Protein AF-A0A3G4VLP6-F1 (afdb_monomer)

Radius of gyration: 22.38 Å; Cα contacts (8 Å, |Δi|>4): 340; chains: 1; bounding box: 53×38×81 Å

Sequence (222 aa):
MELSDHRNALQHYGLKHNAYAIESRAARVLDFLITFIHKHLIPGLEPAEATSAERDMDTFRLKLKGIETLVKQRMNNLKSELAEAADVTVKCPDCEQWAMIADGGDEGPTCLFCHRVWPEDPESAAANYAWIILGLDDHSAIQDGGDPPVVDCPACGAYALVTEAVTAAGQPDATPLCFSCGSVFKDLIRCEAGCGAVLDIAPDDDSNPLCPDCLDSRIARF

Mean predicted aligned error: 8.03 Å

Structure (mmCIF, N/CA/C/O backbone):
data_AF-A0A3G4VLP6-F1
#
_entry.id   AF-A0A3G4VLP6-F1
#
loop_
_atom_site.group_PDB
_atom_site.id
_atom_site.type_symbol
_atom_site.label_atom_id
_atom_site.label_alt_id
_atom_site.label_comp_id
_atom_site.label_asym_id
_atom_site.label_entity_id
_atom_site.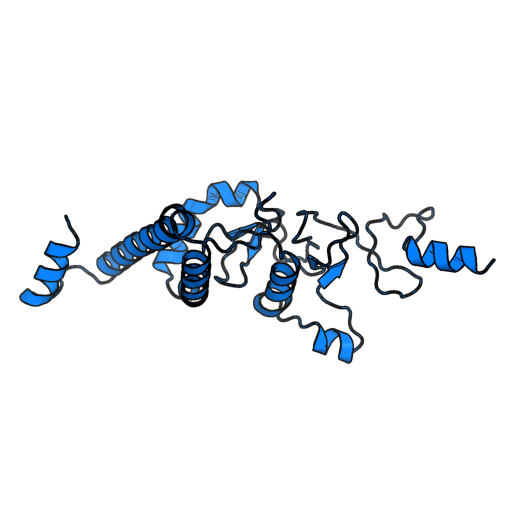label_seq_id
_atom_site.pdbx_PDB_ins_code
_atom_site.Cartn_x
_atom_site.Cartn_y
_atom_site.Cartn_z
_atom_site.occupancy
_atom_site.B_iso_or_equiv
_atom_site.auth_seq_id
_atom_site.auth_comp_id
_atom_site.auth_asym_id
_atom_site.auth_atom_id
_atom_site.pdbx_PDB_model_num
ATOM 1 N N . MET A 1 1 ? -26.445 3.237 24.560 1.00 46.94 1 MET A N 1
ATOM 2 C CA . MET A 1 1 ? -26.855 3.540 25.949 1.00 46.94 1 MET A CA 1
ATOM 3 C C . MET A 1 1 ? -26.086 2.608 26.880 1.00 46.94 1 MET A C 1
ATOM 5 O O . MET A 1 1 ? -26.616 1.594 27.282 1.00 46.94 1 MET A O 1
ATOM 9 N N . GLU A 1 2 ? -24.781 2.847 27.040 1.00 60.09 2 GLU A N 1
ATOM 10 C CA . GLU A 1 2 ? -23.856 1.890 27.692 1.00 60.09 2 GLU A CA 1
ATOM 11 C C . GLU A 1 2 ? -22.551 2.620 28.096 1.00 60.09 2 GLU A C 1
ATOM 13 O O . GLU A 1 2 ? -22.025 2.441 29.187 1.00 60.09 2 GLU A O 1
ATOM 18 N N . LEU A 1 3 ? -22.060 3.549 27.258 1.00 54.88 3 LEU A N 1
ATOM 19 C CA . LEU A 1 3 ? -20.881 4.386 27.556 1.00 54.88 3 LEU A CA 1
ATOM 20 C C . LEU A 1 3 ? -21.133 5.475 28.616 1.00 54.88 3 LEU A C 1
ATOM 22 O O . LEU A 1 3 ? -20.251 5.759 29.424 1.00 54.88 3 LEU A O 1
ATOM 26 N N . SER A 1 4 ? -22.327 6.077 28.625 1.00 58.88 4 SER A N 1
ATOM 27 C CA . SER A 1 4 ? -22.683 7.138 29.581 1.00 58.88 4 SER A CA 1
ATOM 28 C C . SER A 1 4 ? -22.722 6.620 31.021 1.00 58.88 4 SER A C 1
ATOM 30 O O . SER A 1 4 ? -22.189 7.265 31.922 1.00 58.88 4 SER A O 1
ATOM 32 N N . ASP A 1 5 ? -23.279 5.427 31.229 1.00 58.50 5 ASP A N 1
ATOM 33 C CA . ASP A 1 5 ? -23.440 4.838 32.562 1.00 58.50 5 ASP A CA 1
ATOM 34 C C . ASP A 1 5 ? -22.092 4.412 33.158 1.00 58.50 5 ASP A C 1
ATOM 36 O O . ASP A 1 5 ? -21.835 4.609 34.344 1.00 58.50 5 ASP A O 1
ATOM 40 N N . HIS A 1 6 ? -21.169 3.940 32.317 1.00 59.19 6 HIS A N 1
ATOM 41 C CA . HIS A 1 6 ? -19.813 3.581 32.732 1.00 59.19 6 HIS A CA 1
ATOM 42 C C . HIS A 1 6 ? -18.934 4.809 33.004 1.00 59.19 6 HIS A C 1
ATOM 44 O O . HIS A 1 6 ? -18.134 4.790 33.940 1.00 59.19 6 HIS A O 1
ATOM 50 N N . ARG A 1 7 ? -19.111 5.904 32.247 1.00 62.59 7 ARG A N 1
ATOM 51 C CA . ARG A 1 7 ? -18.474 7.197 32.555 1.00 62.59 7 ARG A CA 1
ATOM 52 C C . ARG A 1 7 ? -18.940 7.730 33.912 1.00 62.59 7 ARG A C 1
ATOM 54 O O . ARG A 1 7 ? -18.134 8.241 34.684 1.00 62.59 7 ARG A O 1
ATOM 61 N N . ASN A 1 8 ? -20.225 7.564 34.218 1.00 51.53 8 ASN A N 1
ATOM 62 C CA . ASN A 1 8 ? -20.796 7.969 35.498 1.00 51.53 8 ASN A CA 1
ATOM 63 C C . ASN A 1 8 ? -20.279 7.087 36.655 1.00 51.53 8 ASN A C 1
ATOM 65 O O . ASN A 1 8 ? -19.924 7.586 37.721 1.00 51.53 8 ASN A O 1
ATOM 69 N N . ALA A 1 9 ? -20.130 5.778 36.422 1.00 56.06 9 ALA A N 1
ATOM 70 C CA . ALA A 1 9 ? -19.529 4.850 37.382 1.00 56.06 9 ALA A CA 1
ATOM 71 C C . ALA A 1 9 ? -18.026 5.114 37.629 1.00 56.06 9 ALA A C 1
ATOM 73 O O . ALA A 1 9 ? -17.573 4.992 38.768 1.00 56.06 9 ALA A O 1
ATOM 74 N N . LEU A 1 10 ? -17.271 5.533 36.601 1.00 56.91 10 LEU A N 1
ATOM 75 C CA . LEU A 1 10 ? -15.879 6.008 36.715 1.00 56.91 10 LEU A CA 1
ATOM 76 C C . LEU A 1 10 ? -15.751 7.176 37.687 1.00 56.91 10 LEU A C 1
ATOM 78 O O . LEU A 1 10 ? -14.878 7.159 38.550 1.00 56.91 10 LEU A O 1
ATOM 82 N N . GLN A 1 11 ? -16.626 8.175 37.538 1.00 54.16 11 GLN A N 1
ATOM 83 C CA . GLN A 1 11 ? -16.614 9.382 38.363 1.00 54.16 11 GLN A CA 1
ATOM 84 C C . GLN A 1 11 ? -17.002 9.114 39.820 1.00 54.16 11 GLN A C 1
ATOM 86 O O . GLN A 1 11 ? -16.511 9.814 40.702 1.00 54.16 11 GLN A O 1
ATOM 91 N N . HIS A 1 12 ? -17.861 8.123 40.080 1.00 51.53 12 HIS A N 1
ATOM 92 C CA . HIS A 1 12 ? -18.455 7.936 41.406 1.00 51.53 12 HIS A CA 1
ATOM 93 C C . HIS A 1 12 ? -17.907 6.762 42.231 1.00 51.53 12 HIS A C 1
ATOM 95 O O . HIS A 1 12 ? -17.932 6.853 43.456 1.00 51.53 12 HIS A O 1
ATOM 101 N N . TYR A 1 13 ? -17.420 5.675 41.620 1.00 54.41 13 TYR A N 1
ATOM 102 C CA . TYR A 1 13 ? -17.138 4.430 42.360 1.00 54.41 13 TYR A CA 1
ATOM 103 C C . TYR A 1 13 ? -15.754 3.817 42.123 1.00 54.41 13 TYR A C 1
ATOM 105 O O . TYR A 1 13 ? -15.401 2.854 42.807 1.00 54.41 13 TYR A O 1
ATOM 113 N N . GLY A 1 14 ? -14.967 4.361 41.190 1.00 53.66 14 GLY A N 1
ATOM 114 C CA . GLY A 1 14 ? -13.769 3.690 40.685 1.00 53.66 14 GLY A CA 1
ATOM 115 C C . GLY A 1 14 ? -14.138 2.449 39.862 1.00 53.66 14 GLY A C 1
ATOM 116 O O . GLY A 1 14 ? -15.094 1.728 40.160 1.00 53.66 14 GLY A O 1
ATOM 117 N N . LEU A 1 15 ? -13.420 2.200 38.765 1.00 55.06 15 LEU A N 1
ATOM 118 C CA . LEU A 1 15 ? -13.799 1.118 37.861 1.00 55.06 15 LEU A CA 1
ATOM 119 C C . LEU A 1 15 ? -13.548 -0.258 38.497 1.00 55.06 15 LEU A C 1
ATOM 121 O O . LEU A 1 15 ? -12.410 -0.611 38.788 1.00 55.06 15 LEU A O 1
ATOM 125 N N . LYS A 1 16 ? -14.606 -1.061 38.669 1.00 60.25 16 LYS A N 1
ATOM 126 C CA . LYS A 1 16 ? -14.510 -2.465 39.122 1.00 60.25 16 LYS A CA 1
ATOM 127 C C . LYS A 1 16 ? -14.232 -3.463 37.991 1.00 60.25 16 LYS A C 1
ATOM 129 O O . LYS A 1 16 ? -14.086 -4.653 38.255 1.00 60.25 16 LYS A O 1
ATOM 134 N N . HIS A 1 17 ? -14.198 -3.012 36.736 1.00 62.41 17 HIS A N 1
ATOM 135 C CA . HIS A 1 17 ? -13.819 -3.867 35.614 1.00 62.41 17 HIS A CA 1
ATOM 136 C C . HIS A 1 17 ? -12.297 -4.007 35.556 1.00 62.41 17 HIS A C 1
ATOM 138 O O . HIS A 1 17 ? -11.577 -3.036 35.780 1.00 62.41 17 HIS A O 1
ATOM 144 N N . ASN A 1 18 ? -11.808 -5.211 35.249 1.00 76.62 18 ASN A N 1
ATOM 145 C CA . ASN A 1 18 ? -10.378 -5.420 35.042 1.00 76.62 18 ASN A CA 1
ATOM 146 C C . ASN A 1 18 ? -9.890 -4.630 33.811 1.00 76.62 18 ASN A C 1
ATOM 148 O O . ASN A 1 18 ? -10.671 -4.331 32.905 1.00 76.62 18 ASN A O 1
ATOM 152 N N . ALA A 1 19 ? -8.599 -4.287 33.788 1.00 77.56 19 ALA A N 1
ATOM 153 C CA . ALA A 1 19 ? -7.989 -3.489 32.720 1.00 77.56 19 ALA A CA 1
ATOM 154 C C . ALA A 1 19 ? -8.296 -4.049 31.318 1.00 77.56 19 ALA A C 1
ATOM 156 O O . ALA A 1 19 ? -8.679 -3.307 30.420 1.00 77.56 19 ALA A O 1
ATOM 157 N N . TYR A 1 20 ? -8.267 -5.376 31.177 1.00 77.75 20 TYR A N 1
ATOM 158 C CA . TYR A 1 20 ? -8.567 -6.074 29.930 1.00 77.75 20 TYR A CA 1
ATOM 159 C C . TYR A 1 20 ? -9.971 -5.776 29.372 1.00 77.75 20 TYR A C 1
ATOM 161 O O . TYR A 1 20 ? -10.139 -5.539 28.176 1.00 77.75 20 TYR A O 1
ATOM 169 N N . ALA A 1 21 ? -10.998 -5.751 30.226 1.00 80.00 21 ALA A N 1
ATOM 170 C CA . ALA A 1 21 ? -12.361 -5.440 29.802 1.00 80.00 21 ALA A CA 1
ATOM 171 C C . ALA A 1 21 ? -12.498 -3.987 29.315 1.00 80.00 21 ALA A C 1
ATOM 173 O O . ALA A 1 21 ? -13.264 -3.715 28.388 1.00 80.00 21 ALA A O 1
ATOM 174 N N . ILE A 1 22 ? -11.740 -3.060 29.910 1.00 82.25 22 ILE A N 1
ATOM 175 C CA . ILE A 1 22 ? -11.684 -1.658 29.479 1.00 82.25 22 ILE A CA 1
ATOM 176 C C . ILE A 1 22 ? -10.991 -1.557 28.123 1.00 82.25 22 ILE A C 1
ATOM 178 O O . ILE A 1 22 ? -11.536 -0.943 27.210 1.00 82.25 22 ILE A O 1
ATOM 182 N N . GLU A 1 23 ? -9.824 -2.185 27.982 1.00 81.75 23 GLU A N 1
ATOM 183 C CA . GLU A 1 23 ? -9.032 -2.182 26.751 1.00 81.75 23 GLU A CA 1
ATOM 184 C C . GLU A 1 23 ? -9.802 -2.782 25.577 1.00 81.75 23 GLU A C 1
ATOM 186 O O . GLU A 1 23 ? -9.882 -2.168 24.516 1.00 81.75 23 GLU A O 1
ATOM 191 N N . SER A 1 24 ? -10.437 -3.941 25.770 1.00 83.56 24 SER A N 1
ATOM 192 C CA . SER A 1 24 ? -11.254 -4.572 24.729 1.00 83.56 24 SER A CA 1
ATOM 193 C C . SER A 1 24 ? -12.418 -3.675 24.307 1.00 83.56 24 SER A C 1
ATOM 195 O O . SER A 1 24 ? -12.707 -3.531 23.118 1.00 83.56 24 SER A O 1
ATOM 197 N N . ARG A 1 25 ? -13.075 -3.014 25.266 1.00 85.06 25 ARG A N 1
ATOM 198 C CA . ARG A 1 25 ? -14.164 -2.083 24.964 1.00 85.06 25 ARG A CA 1
ATOM 199 C C . ARG A 1 25 ? -13.665 -0.841 24.228 1.00 85.06 25 ARG A C 1
ATOM 201 O O . ARG A 1 25 ? -14.308 -0.422 23.270 1.00 85.06 25 ARG A O 1
ATOM 208 N N . ALA A 1 26 ? -12.538 -0.273 24.650 1.00 86.44 26 ALA A N 1
ATOM 209 C CA . ALA A 1 26 ? -11.916 0.866 23.987 1.00 86.44 26 ALA A CA 1
ATOM 210 C C . ALA A 1 26 ? -11.511 0.514 22.548 1.00 86.44 26 ALA A C 1
ATOM 212 O O . ALA A 1 26 ? -11.830 1.271 21.636 1.00 86.44 26 ALA A O 1
ATOM 213 N N . ALA A 1 27 ? -10.917 -0.664 22.331 1.00 87.00 27 ALA A N 1
ATOM 214 C CA . ALA A 1 27 ? -10.571 -1.165 21.004 1.00 87.00 27 ALA A CA 1
ATOM 215 C C . ALA A 1 27 ? -11.805 -1.281 20.097 1.00 87.00 27 ALA A C 1
ATOM 217 O O . ALA A 1 27 ? -11.771 -0.797 18.973 1.00 87.00 27 ALA A O 1
ATOM 218 N N . ARG A 1 28 ? -12.927 -1.823 20.591 1.00 86.12 28 ARG A N 1
ATOM 219 C CA . ARG A 1 28 ? -14.189 -1.891 19.824 1.00 86.12 28 ARG A CA 1
ATOM 220 C C . ARG A 1 28 ? -14.754 -0.520 19.465 1.00 86.12 28 ARG A C 1
ATOM 222 O O . ARG A 1 28 ? -15.250 -0.339 18.359 1.00 86.12 28 ARG A O 1
ATOM 229 N N . VAL A 1 29 ? -14.710 0.435 20.393 1.00 89.94 29 VAL A N 1
ATOM 230 C CA . VAL A 1 29 ? -15.165 1.806 20.112 1.00 89.94 29 VAL A CA 1
ATOM 231 C C . VAL A 1 29 ? -14.269 2.446 19.058 1.00 89.94 29 VAL A C 1
ATOM 233 O O . VAL A 1 29 ? -14.773 3.070 18.133 1.00 89.94 29 VAL A O 1
ATOM 236 N N . LEU A 1 30 ? -12.956 2.263 19.170 1.00 90.25 30 LEU A N 1
ATOM 237 C CA . LEU A 1 30 ? -11.998 2.831 18.233 1.00 90.25 30 LEU A CA 1
ATOM 238 C C . LEU A 1 30 ? -12.128 2.223 16.833 1.00 90.25 30 LEU A C 1
ATOM 240 O O . LEU A 1 30 ? -12.151 2.955 15.851 1.00 90.25 30 LEU A O 1
ATOM 244 N N . ASP A 1 31 ? -12.300 0.905 16.760 1.00 88.88 31 ASP A N 1
ATOM 245 C CA . ASP A 1 31 ? -12.599 0.152 15.541 1.00 88.88 31 ASP A CA 1
ATOM 246 C C . ASP A 1 31 ? -13.848 0.694 14.824 1.00 88.88 31 ASP A C 1
ATOM 248 O O . ASP A 1 31 ? -13.825 0.974 13.621 1.00 88.88 31 ASP A O 1
ATOM 252 N N . PHE A 1 32 ? -14.919 0.933 15.589 1.00 91.62 32 PHE A N 1
ATOM 253 C CA . PHE A 1 32 ? -16.127 1.576 15.081 1.00 91.62 32 PHE A CA 1
ATOM 254 C C . PHE A 1 32 ? -15.854 2.998 14.579 1.00 91.62 32 PHE A C 1
ATOM 256 O O . PHE A 1 32 ? -16.262 3.325 13.471 1.00 91.62 32 PHE A O 1
ATOM 263 N N . LEU A 1 33 ? -15.164 3.836 15.362 1.00 92.56 33 LEU A N 1
ATOM 264 C CA . LEU A 1 33 ? -14.910 5.234 15.001 1.00 92.56 33 LEU A CA 1
ATOM 265 C C . LEU A 1 33 ? -14.077 5.355 13.722 1.00 92.56 33 LEU A C 1
ATOM 267 O O . LEU A 1 33 ? -14.449 6.128 12.849 1.00 92.56 33 LEU A O 1
ATOM 271 N N . ILE A 1 34 ? -13.012 4.562 13.580 1.00 91.62 34 ILE A N 1
ATOM 272 C CA . ILE A 1 34 ? -12.172 4.524 12.370 1.00 91.62 34 ILE A CA 1
ATOM 273 C C . ILE A 1 34 ? -13.019 4.215 11.138 1.00 91.62 34 ILE A C 1
ATOM 275 O O . ILE A 1 34 ? -12.975 4.928 10.138 1.00 91.62 34 ILE A O 1
ATOM 279 N N . THR A 1 35 ? -13.822 3.158 11.240 1.00 91.56 35 THR A N 1
ATOM 280 C CA . THR A 1 35 ? -14.656 2.686 10.136 1.00 91.56 35 THR A CA 1
ATOM 281 C C . THR A 1 35 ? -15.762 3.688 9.815 1.00 91.56 35 THR A C 1
ATOM 283 O O . THR A 1 35 ? -16.026 3.961 8.650 1.00 91.56 35 THR A O 1
ATOM 286 N N . PHE A 1 36 ? -16.395 4.266 10.837 1.00 92.94 36 PHE A N 1
ATOM 287 C CA . PHE A 1 36 ? -17.457 5.255 10.679 1.00 92.94 36 PHE A CA 1
ATOM 288 C C . PHE A 1 36 ? -16.943 6.546 10.040 1.00 92.94 36 PHE A C 1
ATOM 290 O O . PHE A 1 36 ? -17.583 7.066 9.129 1.00 92.94 36 PHE A O 1
ATOM 297 N N . ILE A 1 37 ? -15.790 7.049 10.491 1.00 92.81 37 ILE A N 1
ATOM 298 C CA . ILE A 1 37 ? -15.196 8.267 9.936 1.00 92.81 37 ILE A CA 1
ATOM 299 C C . ILE A 1 37 ? -14.930 8.072 8.443 1.00 92.81 37 ILE A C 1
ATOM 301 O O . ILE A 1 37 ? -15.406 8.865 7.636 1.00 92.81 37 ILE A O 1
ATOM 305 N N . HIS A 1 38 ? -14.263 6.978 8.079 1.00 91.44 38 HIS A N 1
ATOM 306 C CA . HIS A 1 38 ? -13.921 6.702 6.690 1.00 91.44 38 HIS A CA 1
ATOM 307 C C . HIS A 1 38 ? -15.147 6.401 5.809 1.00 91.44 38 HIS A C 1
ATOM 309 O O . HIS A 1 38 ? -15.279 6.969 4.733 1.00 91.44 38 HIS A O 1
ATOM 315 N N . LYS A 1 39 ? -16.074 5.541 6.254 1.00 91.00 39 LYS A N 1
ATOM 316 C CA . LYS A 1 39 ? -17.192 5.077 5.405 1.00 91.00 39 LYS A CA 1
ATOM 317 C C . LYS A 1 39 ? -18.414 5.992 5.396 1.00 91.00 39 LYS A C 1
ATOM 319 O O . LYS A 1 39 ? -19.252 5.865 4.506 1.00 91.00 39 LYS A O 1
ATOM 324 N N . HIS A 1 40 ? -18.579 6.851 6.401 1.00 92.88 40 HIS A N 1
ATOM 325 C CA . HIS A 1 40 ? -19.819 7.612 6.581 1.00 92.88 40 HIS A CA 1
ATOM 326 C C . HIS A 1 40 ? -19.607 9.101 6.823 1.00 92.88 40 HIS A C 1
ATOM 328 O O . HIS A 1 40 ? -20.409 9.889 6.330 1.00 92.88 40 HIS A O 1
ATOM 334 N N . LEU A 1 41 ? -18.575 9.497 7.577 1.00 93.12 41 LEU A N 1
ATOM 335 C CA . LEU A 1 41 ? -18.342 10.915 7.847 1.00 93.12 41 LEU A CA 1
ATOM 336 C C . LEU A 1 41 ? -17.697 11.599 6.643 1.00 93.12 41 LEU A C 1
ATOM 338 O O . LEU A 1 41 ? -18.320 12.471 6.054 1.00 93.12 41 LEU A O 1
ATOM 342 N N . ILE A 1 42 ? -16.486 11.180 6.263 1.00 92.69 42 ILE A N 1
ATOM 343 C CA . ILE A 1 42 ? -15.680 11.826 5.215 1.00 92.69 42 ILE A CA 1
ATOM 344 C C . ILE A 1 42 ? -16.421 11.906 3.871 1.00 92.69 42 ILE A C 1
ATOM 346 O O . ILE A 1 42 ? -16.457 12.998 3.307 1.00 92.69 42 ILE A O 1
ATOM 350 N N . PRO A 1 43 ? -17.099 10.845 3.387 1.00 92.19 43 PRO A N 1
ATOM 351 C CA . PRO A 1 43 ? -17.848 10.914 2.131 1.00 92.19 43 PRO A CA 1
ATOM 352 C C . PRO A 1 43 ? -19.035 11.889 2.154 1.00 92.19 43 PRO A C 1
ATOM 354 O O . PRO A 1 43 ? -19.539 12.264 1.101 1.00 92.19 43 PRO A O 1
ATOM 357 N N . GLY A 1 44 ? -19.520 12.265 3.342 1.00 92.19 44 GLY A N 1
ATOM 358 C CA . GLY A 1 44 ? -20.624 13.209 3.517 1.00 92.19 44 GLY A CA 1
ATOM 359 C C . GLY A 1 44 ? -20.188 14.663 3.719 1.00 92.19 44 GLY A C 1
ATOM 360 O O . GLY A 1 44 ? -21.056 15.512 3.913 1.00 92.19 44 GLY A O 1
ATOM 361 N N . LEU A 1 45 ? -18.881 14.946 3.730 1.00 94.00 45 LEU A N 1
ATOM 362 C CA . LEU A 1 45 ? -18.331 16.289 3.917 1.00 94.00 45 LEU A CA 1
ATOM 363 C C . LEU A 1 45 ? -18.125 17.009 2.581 1.00 94.00 45 LEU A C 1
ATOM 365 O O . LEU A 1 45 ? -17.904 16.389 1.542 1.00 94.00 45 LEU A O 1
ATOM 369 N N . GLU A 1 46 ? -18.122 18.341 2.628 1.00 95.75 46 GLU A N 1
ATOM 370 C CA . GLU A 1 46 ? -17.671 19.155 1.499 1.00 95.75 46 GLU A CA 1
ATOM 371 C C . GLU A 1 46 ? -16.173 18.906 1.221 1.00 95.75 46 GLU A C 1
ATOM 373 O O . GLU A 1 46 ? -15.416 18.647 2.163 1.00 95.75 46 GLU A O 1
ATOM 378 N N . PRO A 1 47 ? -15.683 19.042 -0.029 1.00 91.50 47 PRO A N 1
ATOM 379 C CA . PRO A 1 47 ? -14.327 18.620 -0.398 1.00 91.50 47 PRO A CA 1
ATOM 380 C C . PRO A 1 47 ? -13.209 19.183 0.493 1.00 91.50 47 PRO A C 1
ATOM 382 O O . PRO A 1 47 ? -12.321 18.451 0.919 1.00 91.50 47 PRO A O 1
ATOM 385 N N . ALA A 1 48 ? -13.270 20.472 0.844 1.00 92.06 48 ALA A N 1
ATOM 386 C CA . ALA A 1 48 ? -12.263 21.099 1.702 1.00 92.06 48 ALA A CA 1
ATOM 387 C C . ALA A 1 48 ? -12.272 20.548 3.143 1.00 92.06 48 ALA A C 1
ATOM 389 O O . ALA A 1 48 ? -11.214 20.417 3.767 1.00 92.06 48 ALA A O 1
ATOM 390 N N . GLU A 1 49 ? -13.454 20.214 3.666 1.00 92.69 49 GLU A N 1
ATOM 391 C CA . GLU A 1 49 ? -13.625 19.614 4.991 1.00 92.69 49 GLU A CA 1
ATOM 392 C C . GLU A 1 49 ? -13.176 18.150 4.986 1.00 92.69 49 GLU A C 1
ATOM 394 O O . GLU A 1 49 ? -12.453 17.740 5.893 1.00 92.69 49 GLU A O 1
ATOM 399 N N . ALA A 1 50 ? -13.505 17.396 3.931 1.00 90.69 50 ALA A N 1
ATOM 400 C CA . ALA A 1 50 ? -13.036 16.028 3.721 1.00 90.69 50 ALA A CA 1
ATOM 401 C C . ALA A 1 50 ? -11.500 15.959 3.689 1.00 90.69 50 ALA A C 1
ATOM 403 O O . ALA A 1 50 ? -10.899 15.175 4.421 1.00 90.69 50 ALA A O 1
ATOM 404 N N . THR A 1 51 ? -10.844 16.849 2.935 1.00 89.12 51 THR A N 1
ATOM 405 C CA . THR A 1 51 ? -9.373 16.938 2.902 1.00 89.12 51 THR A CA 1
ATOM 406 C C . THR A 1 51 ? -8.775 17.316 4.260 1.00 89.12 51 THR A C 1
ATOM 408 O O . THR A 1 51 ? -7.655 16.920 4.581 1.00 89.12 51 THR A O 1
ATOM 411 N N . SER A 1 52 ? -9.465 18.127 5.068 1.00 90.25 52 SER A N 1
ATOM 412 C CA . SER A 1 52 ? -9.006 18.429 6.430 1.00 90.25 52 SER A CA 1
ATOM 413 C C . SER A 1 52 ? -9.143 17.214 7.347 1.00 90.25 52 SER A C 1
ATOM 415 O O . SER A 1 52 ? -8.204 16.896 8.071 1.00 90.25 52 SER A O 1
ATOM 417 N N . ALA A 1 53 ? -10.278 16.516 7.284 1.00 90.31 53 ALA A N 1
ATOM 418 C CA . ALA A 1 53 ? -10.536 15.325 8.082 1.00 90.31 53 ALA A CA 1
ATOM 419 C C . ALA A 1 53 ? -9.571 14.176 7.741 1.00 90.31 53 ALA A C 1
ATOM 421 O O . ALA A 1 53 ? -9.089 13.504 8.650 1.00 90.31 53 ALA A O 1
ATOM 422 N N . GLU A 1 54 ? -9.230 13.977 6.462 1.00 90.19 54 GLU A N 1
ATOM 423 C CA . GLU A 1 54 ? -8.224 12.983 6.060 1.00 90.19 54 GLU A CA 1
ATOM 424 C C . GLU A 1 54 ? -6.834 13.302 6.630 1.00 90.19 54 GLU A C 1
ATOM 426 O O . GLU A 1 54 ? -6.172 12.418 7.171 1.00 90.19 54 GLU A O 1
ATOM 431 N N . ARG A 1 55 ? -6.425 14.578 6.633 1.00 87.94 55 ARG A N 1
ATOM 432 C CA . ARG A 1 55 ? -5.154 14.997 7.253 1.00 87.94 55 ARG A CA 1
ATOM 433 C C . ARG A 1 55 ? -5.118 14.741 8.762 1.00 87.94 55 ARG A C 1
ATOM 435 O O . ARG A 1 55 ? -4.086 14.330 9.297 1.00 87.94 55 ARG A O 1
ATOM 442 N N . ASP A 1 56 ? -6.237 14.949 9.454 1.00 90.44 56 ASP A N 1
ATOM 443 C CA . ASP A 1 56 ? -6.350 14.604 10.876 1.00 90.44 56 ASP A CA 1
ATOM 444 C C . ASP A 1 56 ? -6.261 13.082 11.086 1.00 90.44 56 ASP A C 1
ATOM 446 O O . ASP A 1 56 ? -5.606 12.608 12.026 1.00 90.44 56 ASP A O 1
ATOM 450 N N . MET A 1 57 ? -6.866 12.305 10.181 1.00 91.44 57 MET A N 1
ATOM 451 C CA . MET A 1 57 ? -6.796 10.846 10.192 1.00 91.44 57 MET A CA 1
ATOM 452 C C . MET A 1 57 ? -5.378 10.323 9.947 1.00 91.44 57 MET A C 1
ATOM 454 O O . MET A 1 57 ? -4.997 9.359 10.608 1.00 91.44 57 MET A O 1
ATOM 458 N N . ASP A 1 58 ? -4.557 10.961 9.114 1.00 87.69 58 ASP A N 1
ATOM 459 C CA . ASP A 1 58 ? -3.170 10.530 8.863 1.00 87.69 58 ASP A CA 1
ATOM 460 C C . ASP A 1 58 ? -2.344 10.452 10.151 1.00 87.69 58 ASP A C 1
ATOM 462 O O . ASP A 1 58 ? -1.719 9.432 10.456 1.00 87.69 58 ASP A O 1
ATOM 466 N N . THR A 1 59 ? -2.429 11.486 10.991 1.00 85.50 59 THR A N 1
ATOM 467 C CA . THR A 1 59 ? -1.745 11.496 12.297 1.00 85.50 59 THR A CA 1
ATOM 468 C C . THR A 1 59 ? -2.255 10.382 13.213 1.00 85.50 59 THR A C 1
ATOM 470 O O . THR A 1 59 ? -1.516 9.836 14.041 1.00 85.50 59 THR A O 1
ATOM 473 N N . PHE A 1 60 ? -3.540 10.058 13.103 1.00 87.62 60 PHE A N 1
ATOM 474 C CA . PHE A 1 60 ? -4.174 9.032 13.911 1.00 87.62 60 PHE A CA 1
ATOM 475 C C . PHE A 1 60 ? -3.789 7.614 13.453 1.00 87.62 60 PHE A C 1
ATOM 477 O O . PHE A 1 60 ? -3.464 6.776 14.300 1.00 87.62 60 PHE A O 1
ATOM 484 N N . ARG A 1 61 ? -3.726 7.361 12.138 1.00 89.25 61 ARG A N 1
ATOM 485 C CA . ARG A 1 61 ? -3.328 6.075 11.531 1.00 89.25 61 ARG A CA 1
ATOM 486 C C . ARG A 1 61 ? -1.940 5.626 12.001 1.00 89.25 61 ARG A C 1
ATOM 488 O O . ARG A 1 61 ? -1.795 4.480 12.430 1.00 89.25 61 ARG A O 1
ATOM 495 N N . LEU A 1 62 ? -0.982 6.557 12.073 1.00 85.69 62 LEU A N 1
ATOM 496 C CA . LEU A 1 62 ? 0.386 6.320 12.567 1.00 85.69 62 LEU A CA 1
ATOM 497 C C . LEU A 1 62 ? 0.453 5.811 14.016 1.00 85.69 62 LEU A C 1
ATOM 499 O O . LEU A 1 62 ? 1.416 5.152 14.415 1.00 85.69 62 LEU A O 1
ATOM 503 N N . LYS A 1 63 ? -0.566 6.106 14.831 1.00 88.62 63 LYS A N 1
ATOM 504 C CA . LYS A 1 63 ? -0.630 5.696 16.243 1.00 88.62 63 LYS A CA 1
ATOM 505 C C . LYS A 1 63 ? -1.317 4.346 16.438 1.00 88.62 63 LYS A C 1
ATOM 507 O O . LYS A 1 63 ? -1.165 3.744 17.501 1.00 88.62 63 LYS A O 1
ATOM 512 N N . LEU A 1 64 ? -2.039 3.843 15.431 1.00 87.88 64 LEU A N 1
ATOM 513 C CA . LEU A 1 64 ? -2.817 2.605 15.544 1.00 87.88 64 LEU A CA 1
ATOM 514 C C . LEU A 1 64 ? -1.949 1.374 15.800 1.00 87.88 64 LEU A C 1
ATOM 516 O O . LEU A 1 64 ? -2.361 0.493 16.555 1.00 87.88 64 LEU A O 1
ATOM 520 N N . LYS A 1 65 ? -0.738 1.342 15.230 1.00 85.44 65 LYS A N 1
ATOM 521 C CA . LYS A 1 65 ? 0.224 0.244 15.412 1.00 85.44 65 LYS A CA 1
ATOM 522 C C . LYS A 1 65 ? 0.572 -0.025 16.880 1.00 85.44 65 LYS A C 1
ATOM 524 O O . LYS A 1 65 ? 0.894 -1.152 17.235 1.00 85.44 65 LYS A O 1
ATOM 529 N N . GLY A 1 66 ? 0.462 0.989 17.744 1.00 85.38 66 GLY A N 1
ATOM 530 C CA . GLY A 1 66 ? 0.757 0.879 19.175 1.00 85.38 66 GLY A CA 1
ATOM 531 C C . GLY A 1 66 ? -0.380 0.308 20.029 1.00 85.38 66 GLY A C 1
ATOM 532 O O . GLY A 1 66 ? -0.190 0.112 21.227 1.00 85.38 66 GLY A O 1
ATOM 533 N N . ILE A 1 67 ? -1.566 0.056 19.462 1.00 87.94 67 ILE A N 1
ATOM 534 C CA . ILE A 1 67 ? -2.744 -0.407 20.211 1.00 87.94 67 ILE A CA 1
ATOM 535 C C . ILE A 1 67 ? -2.959 -1.900 19.937 1.00 87.94 67 ILE A C 1
ATOM 537 O O . ILE A 1 67 ? -3.823 -2.287 19.152 1.00 87.94 67 ILE A O 1
ATOM 541 N N . GLU A 1 68 ? -2.182 -2.761 20.597 1.00 89.50 68 GLU A N 1
ATOM 542 C CA . GLU A 1 68 ? -2.141 -4.206 20.305 1.00 89.50 68 GLU A CA 1
ATOM 543 C C . GLU A 1 68 ? -3.515 -4.890 20.285 1.00 89.50 68 GLU A C 1
ATOM 545 O O . GLU A 1 68 ? -3.785 -5.732 19.428 1.00 89.50 68 GLU A O 1
ATOM 550 N N . THR A 1 69 ? -4.398 -4.548 21.227 1.00 88.38 69 THR A N 1
ATOM 551 C CA . THR A 1 69 ? -5.743 -5.138 21.309 1.00 88.38 69 THR A CA 1
ATOM 552 C C . THR A 1 69 ? -6.596 -4.766 20.095 1.00 88.38 69 THR A C 1
ATOM 554 O O . THR A 1 69 ? -7.323 -5.616 19.579 1.00 88.38 69 THR A O 1
ATOM 557 N N . LEU A 1 70 ? -6.473 -3.531 19.595 1.00 90.25 70 LEU A N 1
ATOM 558 C CA . LEU A 1 70 ? -7.120 -3.103 18.353 1.00 90.25 70 LEU A CA 1
ATOM 559 C C . LEU A 1 70 ? -6.521 -3.838 17.155 1.00 90.25 70 LEU A C 1
ATOM 561 O O . LEU A 1 70 ? -7.275 -4.357 16.334 1.00 90.25 70 LEU A O 1
ATOM 565 N N . VAL A 1 71 ? -5.186 -3.912 17.084 1.00 93.56 71 VAL A N 1
ATOM 566 C CA . VAL A 1 71 ? -4.467 -4.603 16.006 1.00 93.56 71 VAL A CA 1
ATOM 567 C C . VAL A 1 71 ? -4.944 -6.047 15.888 1.00 93.56 71 VAL A C 1
ATOM 569 O O . VAL A 1 71 ? -5.422 -6.456 14.831 1.00 93.56 71 VAL A O 1
ATOM 572 N N . LYS A 1 72 ? -4.916 -6.796 16.997 1.00 92.81 72 LYS A N 1
ATOM 573 C CA . LYS A 1 72 ? -5.379 -8.191 17.051 1.00 92.81 72 LYS A CA 1
ATOM 574 C C . LYS A 1 72 ? -6.837 -8.321 16.613 1.00 92.81 72 LYS A C 1
ATOM 576 O O . LYS A 1 72 ? -7.155 -9.204 15.824 1.00 92.81 72 LYS A O 1
ATOM 581 N N . GLN A 1 73 ? -7.723 -7.454 17.107 1.00 91.31 73 GLN A N 1
ATOM 582 C CA . GLN A 1 73 ? -9.144 -7.509 16.763 1.00 91.31 73 GLN A CA 1
ATOM 583 C C . GLN A 1 73 ? -9.384 -7.254 15.268 1.00 91.31 73 GLN A C 1
ATOM 585 O O . GLN A 1 73 ? -10.039 -8.063 14.614 1.00 91.31 73 GLN A O 1
ATOM 590 N N . ARG A 1 74 ? -8.843 -6.161 14.719 1.00 94.06 74 ARG A N 1
ATOM 591 C CA . ARG A 1 74 ? -9.056 -5.782 13.314 1.00 94.06 74 ARG A CA 1
ATOM 592 C C . ARG A 1 74 ? -8.405 -6.769 12.350 1.00 94.06 74 ARG A C 1
ATOM 594 O O . ARG A 1 74 ? -9.068 -7.207 11.418 1.00 94.06 74 ARG A O 1
ATOM 601 N N . MET A 1 75 ? -7.171 -7.203 12.607 1.00 95.81 75 MET A N 1
ATOM 602 C CA . MET A 1 75 ? -6.505 -8.191 11.748 1.00 95.81 75 MET A CA 1
ATOM 603 C C . MET A 1 75 ? -7.229 -9.542 11.738 1.00 95.81 75 MET A C 1
ATOM 605 O O . MET A 1 75 ? -7.316 -10.179 10.693 1.00 95.81 75 MET A O 1
ATOM 609 N N . ASN A 1 76 ? -7.811 -9.965 12.867 1.00 94.81 76 ASN A N 1
ATOM 610 C CA . ASN A 1 76 ? -8.641 -11.172 12.896 1.00 94.81 76 ASN A CA 1
ATOM 611 C C . ASN A 1 76 ? -9.900 -11.032 12.028 1.00 94.81 76 ASN A C 1
ATOM 613 O O . ASN A 1 76 ? -10.273 -11.993 11.357 1.00 94.81 76 ASN A O 1
ATOM 617 N N . ASN A 1 77 ? -10.531 -9.855 12.020 1.00 92.69 77 ASN A N 1
ATOM 618 C CA . ASN A 1 77 ? -11.713 -9.593 11.196 1.00 92.69 77 ASN A CA 1
ATOM 619 C C . ASN A 1 77 ? -11.373 -9.564 9.698 1.00 92.69 77 ASN A C 1
ATOM 621 O O . ASN A 1 77 ? -12.145 -10.070 8.891 1.00 92.69 77 ASN A O 1
ATOM 625 N N . LEU A 1 78 ? -10.205 -9.024 9.341 1.00 95.88 78 LEU A N 1
ATOM 626 C CA . LEU A 1 78 ? -9.743 -8.885 7.955 1.00 95.88 78 LEU A CA 1
ATOM 627 C C . LEU A 1 78 ? -9.104 -10.156 7.382 1.00 95.88 78 LEU A C 1
ATOM 629 O O . LEU A 1 78 ? -8.802 -10.211 6.198 1.00 95.88 78 LEU A O 1
ATOM 633 N N . LYS A 1 79 ? -8.879 -11.188 8.203 1.00 95.00 79 LYS A N 1
ATOM 634 C CA . LYS A 1 79 ? -8.079 -12.362 7.823 1.00 95.00 79 LYS A CA 1
ATOM 635 C C . LYS A 1 79 ? -8.564 -13.059 6.548 1.00 95.00 79 LYS A C 1
ATOM 637 O O . LYS A 1 79 ? -7.738 -13.556 5.795 1.00 95.00 79 LYS A O 1
ATOM 642 N N . SER A 1 80 ? -9.879 -13.157 6.356 1.00 94.69 80 SER A N 1
ATOM 643 C CA . SER A 1 80 ? -10.458 -13.825 5.182 1.00 94.69 80 SER A CA 1
ATOM 644 C C . SER A 1 80 ? -10.242 -13.006 3.912 1.00 94.69 80 SER A C 1
ATOM 646 O O . SER A 1 80 ? -9.653 -13.513 2.969 1.00 94.69 80 SER A O 1
ATOM 648 N N . GLU A 1 81 ? -10.613 -11.729 3.944 1.00 93.50 81 GLU A N 1
ATOM 649 C CA . GLU A 1 81 ? -10.435 -10.776 2.843 1.00 93.50 81 GLU A CA 1
ATOM 650 C C . GLU A 1 81 ? -8.959 -10.634 2.431 1.00 93.50 81 GLU A C 1
ATOM 652 O O . GLU A 1 81 ? -8.618 -10.728 1.258 1.00 93.50 81 GLU A O 1
ATOM 657 N N . LEU A 1 82 ? -8.047 -10.530 3.402 1.00 95.31 82 LEU A N 1
ATOM 658 C CA . LEU A 1 82 ? -6.607 -10.438 3.134 1.00 95.31 82 LEU A CA 1
ATOM 659 C C . LEU A 1 82 ? -5.997 -11.734 2.588 1.00 95.31 82 LEU A C 1
ATOM 661 O O . LEU A 1 82 ? -4.969 -11.687 1.918 1.00 95.31 82 LEU A O 1
ATOM 665 N N . ALA A 1 83 ? -6.598 -12.893 2.870 1.00 95.00 83 ALA A N 1
ATOM 666 C CA . ALA A 1 83 ? -6.119 -14.157 2.320 1.00 95.00 83 ALA A CA 1
ATOM 667 C C . ALA A 1 83 ? -6.407 -14.274 0.814 1.00 95.00 83 ALA A C 1
ATOM 669 O O . ALA A 1 83 ? -5.649 -14.941 0.115 1.00 95.00 83 ALA A O 1
ATOM 670 N N . GLU A 1 84 ? -7.462 -13.624 0.316 1.00 94.25 84 GLU A N 1
ATOM 671 C CA . GLU A 1 84 ? -7.831 -13.631 -1.107 1.00 94.25 84 GLU A CA 1
ATOM 672 C C . GLU A 1 84 ? -6.907 -12.746 -1.959 1.00 94.25 84 GLU A C 1
ATOM 674 O O . GLU A 1 84 ? -6.717 -13.022 -3.139 1.00 94.25 84 GLU A O 1
ATOM 679 N N . ALA A 1 85 ? -6.288 -11.730 -1.350 1.00 94.81 85 ALA A N 1
ATOM 680 C CA . ALA A 1 85 ? -5.388 -10.778 -2.003 1.00 94.81 85 ALA A CA 1
ATOM 681 C C . ALA A 1 85 ? -3.929 -10.892 -1.516 1.00 94.81 85 ALA A C 1
ATOM 683 O O . ALA A 1 85 ? -3.166 -9.925 -1.583 1.00 94.81 85 ALA A O 1
ATOM 684 N N . ALA A 1 86 ? -3.523 -12.047 -0.977 1.00 96.19 86 ALA A N 1
ATOM 685 C CA . ALA A 1 86 ? -2.237 -12.201 -0.289 1.00 96.19 86 ALA A CA 1
ATOM 686 C C . ALA A 1 86 ? -1.009 -11.919 -1.181 1.00 96.19 86 ALA A C 1
ATOM 688 O O . ALA A 1 86 ? 0.001 -11.419 -0.681 1.00 96.19 86 ALA A O 1
ATOM 689 N N . ASP A 1 87 ? -1.107 -12.194 -2.484 1.00 95.88 87 ASP A N 1
ATOM 690 C CA . ASP A 1 87 ? -0.030 -11.978 -3.462 1.00 95.88 87 ASP A CA 1
ATOM 691 C C . ASP A 1 87 ? 0.255 -10.496 -3.735 1.00 95.88 87 ASP A C 1
ATOM 693 O O . ASP A 1 87 ? 1.358 -10.148 -4.135 1.00 95.88 87 ASP A O 1
ATOM 697 N N . VAL A 1 88 ? -0.714 -9.616 -3.475 1.00 96.25 88 VAL A N 1
ATOM 698 C CA . VAL A 1 88 ? -0.605 -8.159 -3.680 1.00 96.25 88 VAL A CA 1
ATOM 699 C C . VAL A 1 88 ? -0.755 -7.376 -2.373 1.00 96.25 88 VAL A C 1
ATOM 701 O O . VAL A 1 88 ? -0.812 -6.146 -2.370 1.00 96.25 88 VAL A O 1
ATOM 704 N N . THR A 1 89 ? -0.827 -8.083 -1.243 1.00 97.62 89 THR A N 1
ATOM 705 C CA . THR A 1 89 ? -0.907 -7.481 0.087 1.00 97.62 89 THR A CA 1
ATOM 706 C C . THR A 1 89 ? 0.492 -7.262 0.640 1.00 97.62 89 THR A C 1
ATOM 708 O O . THR A 1 89 ? 1.272 -8.201 0.755 1.00 97.62 89 THR A O 1
ATOM 711 N N . VAL A 1 90 ? 0.789 -6.047 1.083 1.00 97.88 90 VAL A N 1
ATOM 712 C CA . VAL A 1 90 ? 2.050 -5.660 1.717 1.00 97.88 90 VAL A CA 1
ATOM 713 C C . VAL A 1 90 ? 1.797 -5.005 3.082 1.00 97.88 90 VAL A C 1
ATOM 715 O O . VAL A 1 90 ? 0.655 -4.738 3.483 1.00 97.88 90 VAL A O 1
ATOM 718 N N . LYS A 1 91 ? 2.864 -4.735 3.842 1.00 97.50 91 LYS A N 1
ATOM 719 C CA . LYS A 1 91 ? 2.758 -3.884 5.035 1.00 97.50 91 LYS A CA 1
ATOM 720 C C . LYS A 1 91 ? 2.401 -2.455 4.641 1.00 97.50 91 LYS A C 1
ATOM 722 O O . LYS A 1 91 ? 3.046 -1.858 3.791 1.00 97.50 91 LYS A O 1
ATOM 727 N N . CYS A 1 92 ? 1.410 -1.888 5.311 1.00 97.44 92 CYS A N 1
ATOM 728 C CA . CYS A 1 92 ? 1.050 -0.487 5.149 1.00 97.44 92 CYS A CA 1
ATOM 729 C C . CYS A 1 92 ? 2.121 0.429 5.777 1.00 97.44 92 CYS A C 1
ATOM 731 O O . CYS A 1 92 ? 2.430 0.225 6.952 1.00 97.44 92 CYS A O 1
ATOM 733 N N . PRO A 1 93 ? 2.626 1.463 5.083 1.00 95.00 93 PRO A N 1
ATOM 734 C CA . PRO A 1 93 ? 3.576 2.418 5.661 1.00 95.00 93 PRO A CA 1
ATOM 735 C C . PRO A 1 93 ? 2.985 3.239 6.823 1.00 95.00 93 PRO A C 1
ATOM 737 O O . PRO A 1 93 ? 3.710 3.616 7.738 1.00 95.00 93 PRO A O 1
ATOM 740 N N . ASP A 1 94 ? 1.665 3.458 6.849 1.00 94.12 94 ASP A N 1
ATOM 741 C CA . ASP A 1 94 ? 1.023 4.249 7.908 1.00 94.12 94 ASP A CA 1
ATOM 742 C C . ASP A 1 94 ? 0.805 3.453 9.202 1.00 94.12 94 ASP A C 1
ATOM 744 O O . ASP A 1 94 ? 1.003 3.961 10.302 1.00 94.12 94 ASP A O 1
ATOM 748 N N . CYS A 1 95 ? 0.335 2.206 9.111 1.00 95.88 95 CYS A N 1
ATOM 749 C CA . CYS A 1 95 ? -0.054 1.427 10.296 1.00 95.88 95 CYS A CA 1
ATOM 750 C C . CYS A 1 95 ? 0.790 0.168 10.526 1.00 95.88 95 CYS A C 1
ATOM 752 O O . CYS A 1 95 ? 0.540 -0.561 11.489 1.00 95.88 95 CYS A O 1
ATOM 754 N N . GLU A 1 96 ? 1.745 -0.110 9.638 1.00 95.75 96 GLU A N 1
ATOM 755 C CA . GLU A 1 96 ? 2.695 -1.235 9.671 1.00 95.75 96 GLU A CA 1
ATOM 756 C C . GLU A 1 96 ? 2.051 -2.630 9.730 1.00 95.75 96 GLU A C 1
ATOM 758 O O . GLU A 1 96 ? 2.715 -3.629 10.012 1.00 95.75 96 GLU A O 1
ATOM 763 N N . GLN A 1 97 ? 0.751 -2.720 9.440 1.00 97.31 97 GLN A N 1
ATOM 764 C CA . GLN A 1 97 ? 0.025 -3.986 9.367 1.00 97.31 97 GLN A CA 1
ATOM 765 C C . GLN A 1 97 ? 0.045 -4.529 7.939 1.00 97.31 97 GLN A C 1
ATOM 767 O O . GLN A 1 97 ? -0.016 -3.754 6.984 1.00 97.31 97 GLN A O 1
ATOM 772 N N . TRP A 1 98 ? 0.078 -5.857 7.804 1.00 97.12 98 TRP A N 1
ATOM 773 C CA . TRP A 1 98 ? -0.070 -6.598 6.544 1.00 97.12 98 TRP A CA 1
ATOM 774 C C . TRP A 1 98 ? -1.498 -6.501 6.008 1.00 97.12 98 TRP A C 1
ATOM 776 O O . TRP A 1 98 ? -2.268 -7.452 6.093 1.00 97.12 98 TRP A O 1
ATOM 786 N N . ALA A 1 99 ? -1.880 -5.314 5.560 1.00 97.19 99 ALA A N 1
ATOM 787 C CA . ALA A 1 99 ? -3.255 -5.014 5.198 1.00 97.19 99 ALA A CA 1
ATOM 788 C C . ALA A 1 99 ? -3.380 -3.999 4.061 1.00 97.19 99 ALA A C 1
ATOM 790 O O . ALA A 1 99 ? -4.490 -3.536 3.807 1.00 97.19 99 ALA A O 1
ATOM 791 N N . MET A 1 100 ? -2.270 -3.617 3.422 1.00 97.12 100 MET A N 1
ATOM 792 C CA . MET A 1 100 ? -2.296 -2.741 2.256 1.00 97.12 100 MET A CA 1
ATOM 793 C C . MET A 1 100 ? -2.289 -3.570 0.985 1.00 97.12 100 MET A C 1
ATOM 795 O O . MET A 1 100 ? -1.326 -4.281 0.734 1.00 97.12 100 MET A O 1
ATOM 799 N N . ILE A 1 101 ? -3.350 -3.460 0.201 1.00 96.44 101 ILE A N 1
ATOM 800 C CA . ILE A 1 101 ? -3.470 -4.060 -1.121 1.00 96.44 101 ILE A CA 1
ATOM 801 C C . ILE A 1 101 ? -2.929 -3.039 -2.122 1.00 96.44 101 ILE A C 1
ATOM 803 O O . ILE A 1 101 ? -3.395 -1.900 -2.149 1.00 96.44 101 ILE A O 1
ATOM 807 N N . ALA A 1 102 ? -1.914 -3.431 -2.892 1.00 93.06 102 ALA A N 1
ATOM 808 C CA . ALA A 1 102 ? -1.273 -2.577 -3.893 1.00 93.06 102 ALA A CA 1
ATOM 809 C C . ALA A 1 102 ? -2.198 -2.246 -5.079 1.00 93.06 102 ALA A C 1
ATOM 811 O O . ALA A 1 102 ? -2.119 -1.153 -5.623 1.00 93.06 102 ALA A O 1
ATOM 812 N N . ASP A 1 103 ? -3.095 -3.164 -5.440 1.00 82.56 103 ASP A N 1
ATOM 813 C CA . ASP A 1 103 ? -4.114 -2.987 -6.479 1.00 82.56 103 ASP A CA 1
ATOM 814 C C . ASP A 1 103 ? -5.505 -2.856 -5.855 1.00 82.56 103 ASP A C 1
ATOM 816 O O . ASP A 1 103 ? -6.233 -3.836 -5.699 1.00 82.56 103 ASP A O 1
ATOM 820 N N . GLY A 1 104 ? -5.863 -1.644 -5.430 1.00 66.25 104 GLY A N 1
ATOM 821 C CA . GLY A 1 104 ? -7.230 -1.340 -4.995 1.00 66.25 104 GLY A CA 1
ATOM 822 C C . GLY A 1 104 ? -8.158 -0.938 -6.146 1.00 66.25 104 GLY A C 1
ATOM 823 O O . GLY A 1 104 ? -9.187 -0.311 -5.896 1.00 66.25 104 GLY A O 1
ATOM 824 N N . GLY A 1 105 ? -7.814 -1.264 -7.399 1.00 75.38 105 GLY A N 1
ATOM 825 C CA . GLY A 1 105 ? -8.576 -0.853 -8.576 1.00 75.38 105 GLY A CA 1
ATOM 826 C C . GLY A 1 105 ? -8.600 0.668 -8.752 1.00 75.38 105 GLY A C 1
ATOM 827 O O . GLY A 1 105 ? -7.570 1.331 -8.638 1.00 75.38 105 GLY A O 1
ATOM 828 N N . ASP A 1 106 ? -9.787 1.228 -9.000 1.00 76.56 106 ASP A N 1
ATOM 829 C CA . ASP A 1 106 ? -9.982 2.666 -9.258 1.00 76.56 106 ASP A CA 1
ATOM 830 C C . ASP A 1 106 ? -9.631 3.567 -8.052 1.00 76.56 106 ASP A C 1
ATOM 832 O O . ASP A 1 106 ? -9.466 4.774 -8.214 1.00 76.56 106 ASP A O 1
ATOM 836 N N . GLU A 1 107 ? -9.509 3.005 -6.842 1.00 78.38 107 GLU A N 1
ATOM 837 C CA . GLU A 1 107 ? -9.119 3.735 -5.622 1.00 78.38 107 GLU A CA 1
ATOM 838 C C . GLU A 1 107 ? -7.601 3.703 -5.351 1.00 78.38 107 GLU A C 1
ATOM 840 O O . GLU A 1 107 ? -7.140 4.264 -4.349 1.00 78.38 107 GLU A O 1
ATOM 845 N N . GLY A 1 108 ? -6.813 3.067 -6.229 1.00 88.81 108 GLY A N 1
ATOM 846 C CA . GLY A 1 108 ? -5.371 2.878 -6.053 1.00 88.81 108 GLY A CA 1
ATOM 847 C C . GLY A 1 108 ? -5.029 2.022 -4.824 1.00 88.81 108 GLY A C 1
ATOM 848 O O . GLY A 1 108 ? -5.900 1.346 -4.269 1.00 88.81 108 GLY A O 1
ATOM 849 N N . PRO A 1 109 ? -3.765 2.014 -4.359 1.00 95.12 109 PRO A N 1
ATOM 850 C CA . PRO A 1 109 ? -3.379 1.302 -3.146 1.00 95.12 109 PRO A CA 1
ATOM 851 C C . PRO A 1 109 ? -4.315 1.605 -1.983 1.00 95.12 109 PRO A C 1
ATOM 853 O O . PRO A 1 109 ? -4.694 2.755 -1.764 1.00 95.12 109 PRO A O 1
ATOM 856 N N . THR A 1 110 ? -4.684 0.578 -1.221 1.00 95.12 110 THR A N 1
ATOM 857 C CA . THR A 1 110 ? -5.657 0.728 -0.134 1.00 95.12 110 THR A CA 1
ATOM 858 C C . THR A 1 110 ? -5.314 -0.158 1.050 1.00 95.12 110 THR A C 1
ATOM 860 O O . THR A 1 110 ? -5.096 -1.361 0.923 1.00 95.12 110 THR A O 1
ATOM 863 N N . CYS A 1 111 ? -5.297 0.424 2.249 1.00 96.31 111 CYS A N 1
ATOM 864 C CA . CYS A 1 111 ? -5.123 -0.312 3.492 1.00 96.31 111 CYS A CA 1
ATOM 865 C C . CYS A 1 111 ? -6.462 -0.654 4.142 1.00 96.31 111 CYS A C 1
ATOM 867 O O . CYS A 1 111 ? -7.128 0.209 4.716 1.00 96.31 111 CYS A O 1
ATOM 869 N N . LEU A 1 112 ? -6.811 -1.938 4.174 1.00 95.19 112 LEU A N 1
ATOM 870 C CA . LEU A 1 112 ? -8.034 -2.422 4.819 1.00 95.19 112 LEU A CA 1
ATOM 871 C C . LEU A 1 112 ? -8.004 -2.251 6.347 1.00 95.19 112 LEU A C 1
ATOM 873 O O . LEU A 1 112 ? -9.050 -2.157 6.993 1.00 95.19 112 LEU A O 1
ATOM 877 N N . PHE A 1 113 ? -6.811 -2.156 6.945 1.00 96.19 113 PHE A N 1
ATOM 878 C CA . PHE A 1 113 ? -6.668 -1.957 8.385 1.00 96.19 113 PHE A CA 1
ATOM 879 C C . PHE A 1 113 ? -6.899 -0.511 8.821 1.00 96.19 113 PHE A C 1
ATOM 881 O O . PHE A 1 113 ? -7.658 -0.298 9.762 1.00 96.19 113 PHE A O 1
ATOM 888 N N . CYS A 1 114 ? -6.244 0.474 8.203 1.00 95.44 114 CYS A N 1
ATOM 889 C CA . CYS A 1 114 ? -6.313 1.879 8.633 1.00 95.44 114 CYS A CA 1
ATOM 890 C C . CYS A 1 114 ? -7.152 2.773 7.705 1.00 95.44 114 CYS A C 1
ATOM 892 O O . CYS A 1 114 ? -7.313 3.960 7.992 1.00 95.44 114 CYS A O 1
ATOM 894 N N . HIS A 1 115 ? -7.687 2.204 6.621 1.00 93.88 115 HIS A N 1
ATOM 895 C CA . HIS A 1 115 ? -8.460 2.894 5.587 1.00 93.88 115 HIS A CA 1
ATOM 896 C C . HIS A 1 115 ? -7.717 4.066 4.939 1.00 93.88 115 HIS A C 1
ATOM 898 O O . HIS A 1 115 ? -8.305 5.108 4.658 1.00 93.88 115 HIS A O 1
ATOM 904 N N . ARG A 1 116 ? -6.398 3.936 4.776 1.00 92.62 116 ARG A N 1
ATOM 905 C CA . ARG A 1 116 ? -5.626 4.839 3.921 1.00 92.62 116 ARG A CA 1
ATOM 906 C C . ARG A 1 116 ? -5.815 4.407 2.470 1.00 92.62 116 ARG A C 1
ATOM 908 O O . ARG A 1 116 ? -5.738 3.210 2.203 1.00 92.62 116 ARG A O 1
ATOM 915 N N . VAL A 1 117 ? -6.041 5.373 1.589 1.00 91.69 117 VAL A N 1
ATOM 916 C CA . VAL A 1 117 ? -6.181 5.190 0.139 1.00 91.69 117 VAL A CA 1
ATOM 917 C C . VAL A 1 117 ? -5.200 6.109 -0.590 1.00 91.69 117 VAL A C 1
ATOM 919 O O . VAL A 1 117 ? -4.849 7.173 -0.063 1.00 91.69 117 VAL A O 1
ATOM 922 N N . TRP A 1 118 ? -4.773 5.706 -1.785 1.00 91.12 118 TRP A N 1
ATOM 923 C CA . TRP A 1 118 ? -3.894 6.478 -2.674 1.00 91.12 118 TRP A CA 1
ATOM 924 C C . TRP A 1 118 ? -4.480 6.548 -4.103 1.00 91.12 118 TRP A C 1
ATOM 926 O O . TRP A 1 118 ? -3.869 6.035 -5.039 1.00 91.12 118 TRP A O 1
ATOM 936 N N . PRO A 1 119 ? -5.653 7.189 -4.289 1.00 78.12 119 PRO A N 1
ATOM 937 C CA . PRO A 1 119 ? -6.473 7.063 -5.503 1.00 78.12 119 PRO A CA 1
ATOM 938 C C . PRO A 1 119 ? -5.875 7.648 -6.781 1.00 78.12 119 PRO A C 1
ATOM 940 O O . PRO A 1 119 ? -6.283 7.273 -7.872 1.00 78.12 119 PRO A O 1
ATOM 943 N N . GLU A 1 120 ? -4.891 8.535 -6.672 1.00 81.62 120 GLU A N 1
ATOM 944 C CA . GLU A 1 120 ? -4.254 9.174 -7.832 1.00 81.62 120 GLU A CA 1
ATOM 945 C C . GLU A 1 120 ? -2.731 9.269 -7.673 1.00 81.62 120 GLU A C 1
ATOM 947 O O . GLU A 1 120 ? -2.059 9.950 -8.442 1.00 81.62 120 GLU A O 1
ATOM 952 N N . ASP A 1 121 ? -2.180 8.604 -6.655 1.00 88.25 121 ASP A N 1
ATOM 953 C CA . ASP A 1 121 ? -0.769 8.731 -6.288 1.00 88.25 121 ASP A CA 1
ATOM 954 C C . ASP A 1 121 ? -0.172 7.396 -5.793 1.00 88.25 121 ASP A C 1
ATOM 956 O O . ASP A 1 121 ? 0.255 7.269 -4.636 1.00 88.25 121 ASP A O 1
ATOM 960 N N . PRO A 1 122 ? -0.172 6.356 -6.652 1.00 92.38 122 PRO A N 1
ATOM 961 C CA . PRO A 1 122 ? 0.449 5.073 -6.334 1.00 92.38 122 PRO A CA 1
ATOM 962 C C . PRO A 1 122 ? 1.974 5.184 -6.179 1.00 92.38 122 PRO A C 1
ATOM 964 O O . PRO A 1 122 ? 2.575 4.381 -5.465 1.00 92.38 122 PRO A O 1
ATOM 967 N N . GLU A 1 123 ? 2.591 6.192 -6.802 1.00 93.50 123 GLU A N 1
ATOM 968 C CA . GLU A 1 123 ? 4.009 6.525 -6.649 1.00 93.50 123 GLU A CA 1
ATOM 969 C C . GLU A 1 123 ? 4.334 6.864 -5.192 1.00 93.50 123 GLU A C 1
ATOM 971 O O . GLU A 1 123 ? 5.216 6.242 -4.595 1.00 93.50 123 GLU A O 1
ATOM 976 N N . SER A 1 124 ? 3.568 7.759 -4.558 1.00 92.75 124 SER A N 1
ATOM 977 C CA . SER A 1 124 ? 3.756 8.052 -3.135 1.00 92.75 124 SER A CA 1
ATOM 978 C C . SER A 1 124 ? 3.551 6.825 -2.248 1.00 92.75 124 SER A C 1
ATOM 980 O O . SER A 1 124 ? 4.217 6.699 -1.218 1.00 92.75 124 SER A O 1
ATOM 982 N N . ALA A 1 125 ? 2.643 5.908 -2.596 1.00 94.94 125 ALA A N 1
ATOM 983 C CA . ALA A 1 125 ? 2.476 4.666 -1.840 1.00 94.94 125 ALA A CA 1
ATOM 984 C C . ALA A 1 125 ? 3.724 3.769 -1.940 1.00 94.94 125 ALA A C 1
ATOM 986 O O . ALA A 1 125 ? 4.203 3.277 -0.913 1.00 94.94 125 ALA A O 1
ATOM 987 N N . ALA A 1 126 ? 4.275 3.609 -3.148 1.00 95.75 126 ALA A N 1
ATOM 988 C CA . ALA A 1 126 ? 5.507 2.864 -3.409 1.00 95.75 126 ALA A CA 1
ATOM 989 C C . ALA A 1 126 ? 6.715 3.479 -2.684 1.00 95.75 126 ALA A C 1
ATOM 991 O O . ALA A 1 126 ? 7.422 2.779 -1.958 1.00 95.75 126 ALA A O 1
ATOM 992 N N . ALA A 1 127 ? 6.904 4.795 -2.806 1.00 94.19 127 ALA A N 1
ATOM 993 C CA . ALA A 1 127 ? 8.001 5.523 -2.172 1.00 94.19 127 ALA A CA 1
ATOM 994 C C . ALA A 1 127 ? 7.935 5.444 -0.638 1.00 94.19 127 ALA A C 1
ATOM 996 O O . ALA A 1 127 ? 8.929 5.136 0.021 1.00 94.19 127 ALA A O 1
ATOM 997 N N . ASN A 1 128 ? 6.749 5.645 -0.048 1.00 94.44 128 ASN A N 1
ATOM 998 C CA . ASN A 1 128 ? 6.570 5.513 1.400 1.00 94.44 128 ASN A CA 1
ATOM 999 C C . ASN A 1 128 ? 6.802 4.078 1.877 1.00 94.44 128 ASN A C 1
ATOM 1001 O O . ASN A 1 128 ? 7.347 3.876 2.961 1.00 94.44 128 ASN A O 1
ATOM 1005 N N . TYR A 1 129 ? 6.397 3.079 1.092 1.00 96.50 129 TYR A N 1
ATOM 1006 C CA . TYR A 1 129 ? 6.676 1.686 1.411 1.00 96.50 129 TYR A CA 1
ATOM 1007 C C . TYR A 1 129 ? 8.183 1.398 1.397 1.00 96.50 129 TYR A C 1
ATOM 1009 O O . TYR A 1 129 ? 8.702 0.876 2.385 1.00 96.50 129 TYR A O 1
ATOM 1017 N N . ALA A 1 130 ? 8.894 1.790 0.336 1.00 95.38 130 ALA A N 1
ATOM 1018 C CA . ALA A 1 130 ? 10.344 1.630 0.244 1.00 95.38 130 ALA A CA 1
ATOM 1019 C C . ALA A 1 130 ? 11.062 2.294 1.434 1.00 95.38 130 ALA A C 1
ATOM 1021 O O . ALA A 1 130 ? 11.823 1.637 2.147 1.00 95.38 130 ALA A O 1
ATOM 1022 N N . TRP A 1 131 ? 10.722 3.548 1.737 1.00 93.81 131 TRP A N 1
ATOM 1023 C CA . TRP A 1 131 ? 11.336 4.303 2.830 1.00 93.81 131 TRP A CA 1
ATOM 1024 C C . TRP A 1 131 ? 11.001 3.751 4.221 1.00 93.81 131 TRP A C 1
ATOM 1026 O O . TRP A 1 131 ? 11.894 3.510 5.030 1.00 93.81 131 TRP A O 1
ATOM 1036 N N . ILE A 1 132 ? 9.718 3.549 4.532 1.00 93.62 132 ILE A N 1
ATOM 1037 C CA . ILE A 1 132 ? 9.272 3.249 5.905 1.00 93.62 132 ILE A CA 1
ATOM 1038 C C . ILE A 1 132 ? 9.383 1.758 6.220 1.00 93.62 132 ILE A C 1
ATOM 1040 O O . ILE A 1 132 ? 9.745 1.393 7.339 1.00 93.62 132 ILE A O 1
ATOM 1044 N N . ILE A 1 133 ? 9.035 0.894 5.262 1.00 95.56 133 ILE A N 1
ATOM 1045 C CA . ILE A 1 133 ? 8.963 -0.553 5.487 1.00 95.56 133 ILE A CA 1
ATOM 1046 C C . ILE A 1 133 ? 10.285 -1.235 5.158 1.00 95.56 133 ILE A C 1
ATOM 1048 O O . ILE A 1 133 ? 10.726 -2.074 5.945 1.00 95.56 133 ILE A O 1
ATOM 1052 N N . LEU A 1 134 ? 10.902 -0.894 4.022 1.00 94.00 134 LEU A N 1
ATOM 1053 C CA . LEU A 1 134 ? 12.172 -1.503 3.613 1.00 94.00 134 LEU A CA 1
ATOM 1054 C C . LEU A 1 134 ? 13.388 -0.750 4.172 1.00 94.00 134 LEU A C 1
ATOM 1056 O O . LEU A 1 134 ? 14.461 -1.336 4.286 1.00 94.00 134 LEU A O 1
ATOM 1060 N N . GLY A 1 135 ? 13.227 0.518 4.570 1.00 92.19 135 GLY A N 1
ATOM 1061 C CA . GLY A 1 135 ? 14.348 1.359 4.997 1.00 92.19 135 GLY A CA 1
ATOM 1062 C C . GLY A 1 135 ? 15.252 1.775 3.835 1.00 92.19 135 GLY A C 1
ATOM 1063 O O . GLY A 1 135 ? 16.418 2.085 4.066 1.00 92.19 135 GLY A O 1
ATOM 1064 N N . LEU A 1 136 ? 14.730 1.735 2.606 1.00 87.94 136 LEU A N 1
ATOM 1065 C CA . LEU A 1 136 ? 15.442 2.077 1.380 1.00 87.94 136 LEU A CA 1
ATOM 1066 C C . LEU A 1 136 ? 15.100 3.502 0.970 1.00 87.94 136 LEU A C 1
ATOM 1068 O O . LEU A 1 136 ? 13.932 3.892 0.972 1.00 87.94 136 LEU A O 1
ATOM 1072 N N . ASP A 1 137 ? 16.111 4.270 0.587 1.00 75.94 137 ASP A N 1
ATOM 1073 C CA . ASP A 1 137 ? 15.921 5.653 0.185 1.00 75.94 137 ASP A CA 1
ATOM 1074 C C . ASP A 1 137 ? 16.581 5.958 -1.148 1.00 75.94 137 ASP A C 1
ATOM 1076 O O . ASP A 1 137 ? 17.742 5.622 -1.369 1.00 75.94 137 ASP A O 1
ATOM 1080 N N . ASP A 1 138 ? 15.821 6.596 -2.040 1.00 67.00 138 ASP A N 1
ATOM 1081 C CA . ASP A 1 138 ? 16.279 6.924 -3.392 1.00 67.00 138 ASP A CA 1
ATOM 1082 C C . ASP A 1 138 ? 17.569 7.753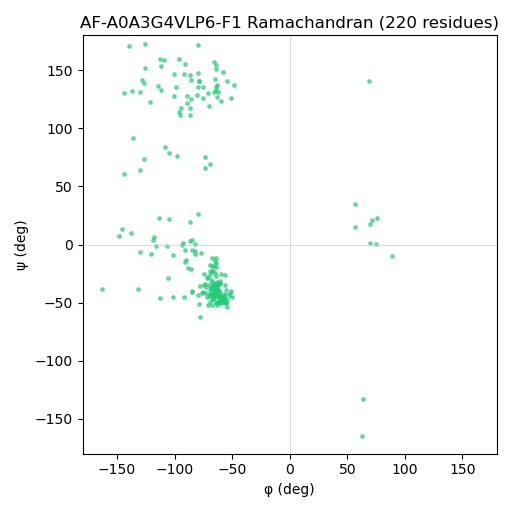 -3.365 1.00 67.00 138 ASP A C 1
ATOM 1084 O O . ASP A 1 138 ? 18.430 7.611 -4.230 1.00 67.00 138 ASP A O 1
ATOM 1088 N N . HIS A 1 139 ? 17.725 8.635 -2.374 1.00 63.00 139 HIS A N 1
ATOM 1089 C CA . HIS A 1 139 ? 18.842 9.569 -2.342 1.00 63.00 13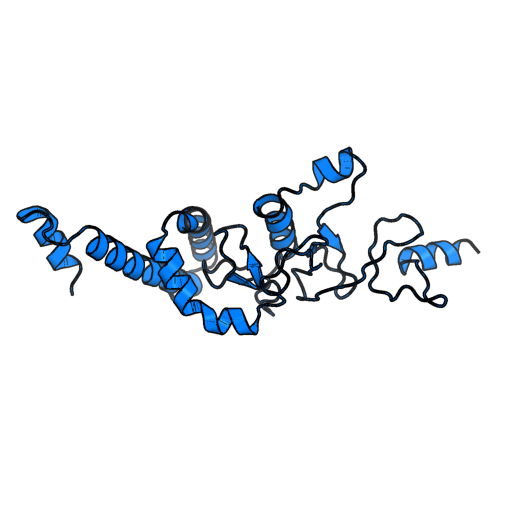9 HIS A CA 1
ATOM 1090 C C . HIS A 1 139 ? 20.171 8.879 -2.021 1.00 63.00 139 HIS A C 1
ATOM 1092 O O . HIS A 1 139 ? 21.166 9.149 -2.695 1.00 63.00 139 HIS A O 1
ATOM 1098 N N . SER A 1 140 ? 20.192 7.991 -1.028 1.00 61.50 140 SER A N 1
ATOM 1099 C CA . SER A 1 140 ? 21.361 7.198 -0.656 1.00 61.50 140 SER A CA 1
ATOM 1100 C C . SER A 1 140 ? 21.669 6.156 -1.716 1.00 61.50 140 SER A C 1
ATOM 1102 O O . SER A 1 140 ? 22.820 6.061 -2.138 1.00 61.50 140 SER A O 1
ATOM 1104 N N . ALA A 1 141 ? 20.642 5.479 -2.242 1.00 62.94 141 ALA A N 1
ATOM 1105 C CA . ALA A 1 141 ? 20.802 4.512 -3.318 1.00 62.94 141 ALA A CA 1
ATOM 1106 C C . ALA A 1 141 ? 21.498 5.152 -4.528 1.00 62.94 141 ALA A C 1
ATOM 1108 O O . ALA A 1 141 ? 22.530 4.661 -4.976 1.00 62.94 141 ALA A O 1
ATOM 1109 N N . ILE A 1 142 ? 21.019 6.309 -4.992 1.00 62.12 142 ILE A N 1
ATOM 1110 C CA . ILE A 1 142 ? 21.606 7.001 -6.148 1.00 62.12 142 ILE A CA 1
ATOM 1111 C C . ILE A 1 142 ? 23.011 7.551 -5.840 1.00 62.12 142 ILE A C 1
ATOM 1113 O O . ILE A 1 142 ? 23.888 7.505 -6.706 1.00 62.12 142 ILE A O 1
ATOM 1117 N N . GLN A 1 143 ? 23.262 8.072 -4.632 1.00 60.66 143 GLN A N 1
ATOM 1118 C CA . GLN A 1 143 ? 24.584 8.602 -4.254 1.00 60.66 143 GLN A CA 1
ATOM 1119 C C . GLN A 1 143 ? 25.664 7.524 -4.173 1.00 60.66 143 GLN A C 1
ATOM 1121 O O . GLN A 1 143 ? 26.806 7.776 -4.567 1.00 60.66 143 GLN A O 1
ATOM 1126 N N . ASP A 1 144 ? 25.293 6.331 -3.719 1.00 60.28 144 ASP A N 1
ATOM 1127 C CA . ASP A 1 144 ? 26.202 5.195 -3.591 1.00 60.28 144 ASP A CA 1
ATOM 1128 C C . ASP A 1 144 ? 26.341 4.401 -4.905 1.00 60.28 144 ASP A C 1
ATOM 1130 O O . ASP A 1 144 ? 27.043 3.389 -4.958 1.00 60.28 144 ASP A O 1
ATOM 1134 N N . GLY A 1 145 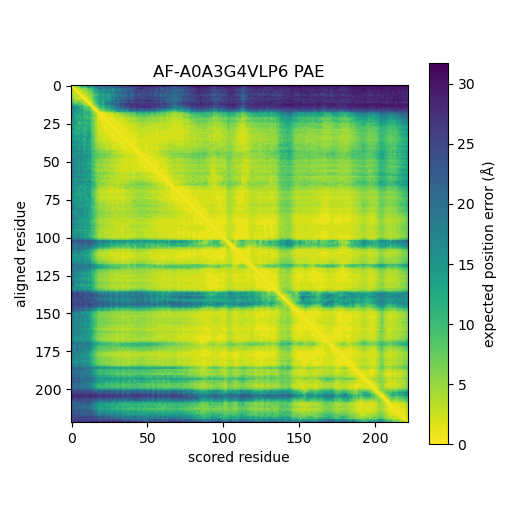? 25.709 4.873 -5.989 1.00 64.19 145 GLY A N 1
ATOM 1135 C CA . GLY A 1 145 ? 25.683 4.193 -7.287 1.00 64.19 145 GLY A CA 1
ATOM 1136 C C . GLY A 1 145 ? 24.855 2.904 -7.280 1.00 64.19 145 GLY A C 1
ATOM 1137 O O . GLY A 1 145 ? 25.038 2.057 -8.153 1.00 64.19 145 GLY A O 1
ATOM 1138 N N . GLY A 1 146 ? 23.995 2.750 -6.276 1.00 69.06 146 GLY A N 1
ATOM 1139 C CA . GLY A 1 146 ? 22.988 1.709 -6.176 1.00 69.06 146 GLY A CA 1
ATOM 1140 C C . GLY A 1 146 ? 21.754 2.013 -7.021 1.00 69.06 146 GLY A C 1
ATOM 1141 O O . GLY A 1 146 ? 21.587 3.091 -7.596 1.00 69.06 146 GLY A O 1
ATOM 1142 N N . ASP A 1 147 ? 20.885 1.016 -7.102 1.00 75.81 147 ASP A N 1
ATOM 1143 C CA . ASP A 1 147 ? 19.671 1.095 -7.896 1.00 75.81 147 ASP A CA 1
ATOM 1144 C C . ASP A 1 147 ? 18.536 1.753 -7.104 1.00 75.81 147 ASP A C 1
ATOM 1146 O O . ASP A 1 147 ? 18.399 1.485 -5.908 1.00 75.81 147 ASP A O 1
ATOM 1150 N N . PRO A 1 148 ? 17.698 2.586 -7.744 1.00 84.44 148 PRO A N 1
ATOM 1151 C CA . PRO A 1 148 ? 16.558 3.176 -7.062 1.00 84.44 148 PRO A CA 1
ATOM 1152 C C . PRO A 1 148 ? 15.569 2.073 -6.625 1.00 84.44 148 PRO A C 1
ATOM 1154 O O . PRO A 1 148 ? 15.273 1.167 -7.414 1.00 84.44 148 PRO A O 1
ATOM 1157 N N . PRO A 1 149 ? 15.050 2.120 -5.383 1.00 87.56 149 PRO A N 1
ATOM 1158 C CA . PRO A 1 149 ? 14.097 1.135 -4.870 1.00 87.56 149 PRO A CA 1
ATOM 1159 C C . PRO A 1 149 ? 12.732 1.173 -5.571 1.00 87.56 149 PRO A C 1
ATOM 1161 O O . PRO A 1 149 ? 12.016 0.168 -5.556 1.00 87.56 149 PRO A O 1
ATOM 1164 N N . VAL A 1 150 ? 12.374 2.305 -6.186 1.00 93.31 150 VAL A N 1
ATOM 1165 C CA . VAL A 1 150 ? 11.174 2.469 -7.016 1.00 93.31 150 VAL A CA 1
ATOM 1166 C C . VAL A 1 150 ? 11.593 2.731 -8.461 1.00 93.31 150 VAL A C 1
ATOM 1168 O O . VAL A 1 150 ? 12.517 3.497 -8.712 1.00 93.31 150 VAL A O 1
ATOM 1171 N N . VAL A 1 151 ? 10.933 2.079 -9.416 1.00 93.25 151 VAL A N 1
ATOM 1172 C CA . VAL A 1 151 ? 11.190 2.225 -10.856 1.00 93.25 151 VAL A CA 1
ATOM 1173 C C . VAL A 1 151 ? 9.886 2.244 -11.652 1.00 93.25 151 VAL A C 1
ATOM 1175 O O . VAL A 1 151 ? 8.805 1.942 -11.130 1.00 93.25 151 VAL A O 1
ATOM 1178 N N . ASP A 1 152 ? 9.990 2.558 -12.943 1.00 94.19 152 ASP A N 1
ATOM 1179 C CA . ASP A 1 152 ? 8.892 2.400 -13.891 1.00 94.19 152 ASP A CA 1
ATOM 1180 C C . ASP A 1 152 ? 8.478 0.931 -14.017 1.00 94.19 152 ASP A C 1
ATOM 1182 O O . ASP A 1 152 ? 9.294 0.026 -14.209 1.00 94.19 152 ASP A O 1
ATOM 1186 N N . CYS A 1 153 ? 7.175 0.687 -13.922 1.00 94.50 153 CYS A N 1
ATOM 1187 C CA . CYS A 1 153 ? 6.609 -0.635 -14.101 1.00 94.50 153 CYS A CA 1
ATOM 1188 C C . CYS A 1 153 ? 6.581 -1.008 -15.592 1.00 94.50 153 CYS A C 1
ATOM 1190 O O . CYS A 1 153 ? 5.941 -0.301 -16.371 1.00 94.50 153 CYS A O 1
ATOM 1192 N N . PRO A 1 154 ? 7.147 -2.155 -16.007 1.00 93.75 154 PRO A N 1
ATOM 1193 C CA . PRO A 1 154 ? 7.114 -2.567 -17.409 1.00 93.75 154 PRO A CA 1
ATOM 1194 C C . PRO A 1 154 ? 5.704 -2.955 -17.891 1.00 93.75 154 PRO A C 1
ATOM 1196 O O . PRO A 1 154 ? 5.464 -2.977 -19.094 1.00 93.75 154 PRO A O 1
ATOM 1199 N N . ALA A 1 155 ? 4.761 -3.234 -16.980 1.00 93.19 155 ALA A N 1
ATOM 1200 C CA . ALA A 1 155 ? 3.388 -3.605 -17.332 1.00 93.19 155 ALA A CA 1
ATOM 1201 C C . ALA A 1 155 ? 2.465 -2.397 -17.572 1.00 93.19 155 ALA A C 1
ATOM 1203 O O . ALA A 1 155 ? 1.658 -2.426 -18.500 1.00 93.19 155 ALA A O 1
ATOM 1204 N N . CYS A 1 156 ? 2.560 -1.340 -16.753 1.00 92.94 156 CYS A N 1
ATOM 1205 C CA . CYS A 1 156 ? 1.667 -0.174 -16.847 1.00 92.94 156 CYS A CA 1
ATOM 1206 C C . CYS A 1 156 ? 2.371 1.167 -17.108 1.00 92.94 156 CYS A C 1
ATOM 1208 O O . CYS A 1 156 ? 1.693 2.163 -17.345 1.00 92.94 156 CYS A O 1
ATOM 1210 N N . GLY A 1 157 ? 3.705 1.215 -17.058 1.00 92.19 157 GLY A N 1
ATOM 1211 C CA . GLY A 1 157 ? 4.503 2.429 -17.250 1.00 92.19 157 GLY A CA 1
ATOM 1212 C C . GLY A 1 157 ? 4.504 3.408 -16.072 1.00 92.19 157 GLY A C 1
ATOM 1213 O O . GLY A 1 157 ? 5.126 4.456 -16.176 1.00 92.19 157 GLY A O 1
ATOM 1214 N N . ALA A 1 158 ? 3.816 3.110 -14.965 1.00 92.81 158 ALA A N 1
ATOM 1215 C CA . ALA A 1 158 ? 3.818 3.973 -13.782 1.00 92.81 158 ALA A CA 1
ATOM 1216 C C . ALA A 1 158 ? 5.104 3.796 -12.957 1.00 92.81 158 ALA A C 1
ATOM 1218 O O . ALA A 1 158 ? 5.528 2.658 -12.730 1.00 92.81 158 ALA A O 1
ATOM 1219 N N . TYR A 1 159 ? 5.650 4.894 -12.424 1.00 94.00 159 TYR A N 1
ATOM 1220 C CA . TYR A 1 159 ? 6.767 4.905 -11.467 1.00 94.00 159 TYR A CA 1
ATOM 1221 C C . TYR A 1 159 ? 6.302 4.449 -10.072 1.00 94.00 159 TYR A C 1
ATOM 1223 O O . TYR A 1 159 ? 6.183 5.212 -9.118 1.00 94.00 159 TYR A O 1
ATOM 1231 N N . ALA A 1 160 ? 5.907 3.183 -9.982 1.00 95.31 160 ALA A N 1
ATOM 1232 C CA . ALA A 1 160 ? 5.298 2.594 -8.793 1.00 95.31 160 ALA A CA 1
ATOM 1233 C C . ALA A 1 160 ? 5.692 1.122 -8.607 1.00 95.31 160 ALA A C 1
ATOM 1235 O O . ALA A 1 160 ? 5.050 0.403 -7.841 1.00 95.31 160 ALA A O 1
ATOM 1236 N N . LEU A 1 161 ? 6.699 0.629 -9.334 1.00 96.00 161 LEU A N 1
ATOM 1237 C CA . LEU A 1 161 ? 7.236 -0.714 -9.137 1.00 96.00 161 LEU A CA 1
ATOM 1238 C C . LEU A 1 161 ? 8.316 -0.680 -8.060 1.00 96.00 161 LEU A C 1
ATOM 1240 O O . LEU A 1 161 ? 9.357 -0.061 -8.247 1.00 96.00 161 LEU A O 1
ATOM 1244 N N . VAL A 1 162 ? 8.077 -1.387 -6.958 1.00 95.81 162 VAL A N 1
ATOM 1245 C CA . VAL A 1 162 ? 9.081 -1.610 -5.915 1.00 95.81 162 VAL A CA 1
ATOM 1246 C C . VAL A 1 162 ? 9.738 -2.962 -6.170 1.00 95.81 162 VAL A C 1
ATOM 1248 O O . VAL A 1 162 ? 9.083 -4.003 -6.078 1.00 95.81 162 VAL A O 1
ATOM 1251 N N . THR A 1 163 ? 11.026 -2.955 -6.508 1.00 93.38 163 THR A N 1
ATOM 1252 C CA . THR A 1 163 ? 11.766 -4.166 -6.917 1.00 93.38 163 THR A CA 1
ATOM 1253 C C . THR A 1 163 ? 12.037 -5.121 -5.755 1.00 93.38 163 THR A C 1
ATOM 1255 O O . THR A 1 163 ? 12.062 -6.333 -5.946 1.00 93.38 163 THR A O 1
ATOM 1258 N N . GLU A 1 164 ? 12.150 -4.590 -4.539 1.00 93.94 164 GLU A N 1
ATOM 1259 C CA . GLU A 1 164 ? 12.375 -5.354 -3.304 1.00 93.94 164 GLU A CA 1
ATOM 1260 C C . GLU A 1 164 ? 11.114 -5.467 -2.430 1.00 93.94 164 GLU A C 1
ATOM 1262 O O . GLU A 1 164 ? 11.196 -5.686 -1.220 1.00 93.94 164 GLU A O 1
ATOM 1267 N N . ALA A 1 165 ? 9.922 -5.295 -3.012 1.00 96.12 165 ALA A N 1
ATOM 1268 C CA . ALA A 1 165 ? 8.682 -5.438 -2.256 1.00 96.12 165 ALA A CA 1
ATOM 1269 C C . ALA A 1 165 ? 8.567 -6.822 -1.615 1.00 96.12 165 ALA A C 1
ATOM 1271 O O . ALA A 1 165 ? 9.024 -7.814 -2.162 1.00 96.12 165 ALA A O 1
ATOM 1272 N N . VAL A 1 166 ? 7.916 -6.902 -0.458 1.00 97.12 166 VAL A N 1
ATOM 1273 C CA . VAL A 1 166 ? 7.603 -8.172 0.203 1.00 97.12 166 VAL A CA 1
ATOM 1274 C C . VAL A 1 166 ? 6.099 -8.263 0.371 1.00 97.12 166 VAL A C 1
ATOM 1276 O O . VAL A 1 166 ? 5.487 -7.400 1.012 1.00 97.12 166 VAL A O 1
ATOM 1279 N N . THR A 1 167 ? 5.514 -9.320 -0.186 1.00 97.19 167 THR A N 1
ATOM 1280 C CA . THR A 1 167 ? 4.074 -9.587 -0.136 1.00 97.19 167 THR A CA 1
ATOM 1281 C C . THR A 1 167 ? 3.738 -10.551 0.998 1.00 97.19 167 THR A C 1
ATOM 1283 O O . THR A 1 167 ? 4.594 -11.278 1.508 1.00 97.19 167 THR A O 1
ATOM 1286 N N . ALA A 1 168 ? 2.479 -10.568 1.429 1.00 96.50 168 ALA A N 1
ATOM 1287 C CA . ALA A 1 168 ? 2.019 -11.434 2.507 1.00 96.50 168 ALA A CA 1
ATOM 1288 C C . ALA A 1 168 ? 2.161 -12.922 2.142 1.00 96.50 168 ALA A C 1
ATOM 1290 O O . ALA A 1 168 ? 2.421 -13.738 3.031 1.00 96.50 168 ALA A O 1
ATOM 1291 N N . ALA A 1 169 ? 2.017 -13.252 0.853 1.00 95.56 169 ALA A N 1
ATOM 1292 C CA . ALA A 1 169 ? 2.256 -14.585 0.305 1.00 95.56 169 ALA A CA 1
ATOM 1293 C C . ALA A 1 169 ? 3.750 -14.910 0.111 1.00 95.56 169 ALA A C 1
ATOM 1295 O O . ALA A 1 169 ? 4.139 -16.058 0.318 1.00 95.56 169 ALA A O 1
ATOM 1296 N N . GLY A 1 170 ? 4.572 -13.922 -0.266 1.00 90.88 170 GLY A N 1
ATOM 1297 C CA . GLY A 1 170 ? 5.988 -14.104 -0.611 1.00 90.88 170 GLY A CA 1
ATOM 1298 C C . GLY A 1 170 ? 6.978 -13.964 0.549 1.00 90.88 170 GLY A C 1
ATOM 1299 O O . GLY A 1 170 ? 8.131 -14.356 0.410 1.00 90.88 170 GLY A O 1
ATOM 1300 N N . GLN A 1 171 ? 6.559 -13.434 1.704 1.00 89.62 171 GLN A N 1
ATOM 1301 C CA . GLN A 1 171 ? 7.460 -13.212 2.839 1.00 89.62 171 GLN A CA 1
ATOM 1302 C C . GLN A 1 171 ? 8.231 -14.486 3.271 1.00 89.62 171 GLN A C 1
ATOM 1304 O O . GLN A 1 171 ? 7.643 -15.567 3.367 1.00 89.62 171 GLN A O 1
ATOM 1309 N N . PRO A 1 172 ? 9.524 -14.359 3.634 1.00 90.81 172 PRO A N 1
ATOM 1310 C CA . PRO A 1 172 ? 10.289 -13.113 3.739 1.00 90.81 172 PRO A CA 1
ATOM 1311 C C . PRO A 1 172 ? 10.943 -12.658 2.423 1.00 90.81 172 PRO A C 1
ATOM 1313 O O . PRO A 1 172 ? 11.675 -11.672 2.447 1.00 90.81 172 PRO A O 1
ATOM 1316 N N . ASP A 1 173 ? 10.721 -13.364 1.317 1.00 93.75 173 ASP A N 1
ATOM 1317 C CA . ASP A 1 173 ? 11.451 -13.150 0.073 1.00 93.75 173 ASP A CA 1
ATOM 1318 C C . ASP A 1 173 ? 10.917 -11.939 -0.707 1.00 93.75 173 ASP A C 1
ATOM 1320 O O . ASP A 1 173 ? 9.723 -11.616 -0.680 1.00 93.75 173 ASP A O 1
ATOM 1324 N N . ALA A 1 174 ? 11.824 -11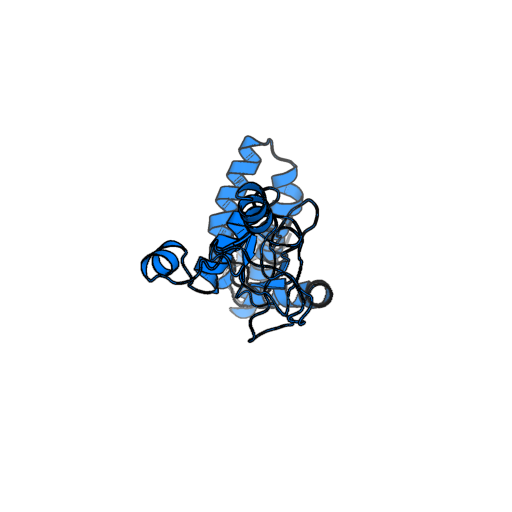.268 -1.421 1.00 93.31 174 ALA A N 1
ATOM 1325 C CA . ALA A 1 174 ? 11.467 -10.177 -2.314 1.00 93.31 174 ALA A CA 1
ATOM 1326 C C . ALA A 1 174 ? 10.592 -10.696 -3.464 1.00 93.31 174 ALA A C 1
ATOM 1328 O O . ALA A 1 174 ? 10.869 -11.713 -4.096 1.00 93.31 174 ALA A O 1
ATOM 1329 N N . THR A 1 175 ? 9.516 -9.971 -3.716 1.00 95.25 175 THR A N 1
ATOM 1330 C CA . THR A 1 175 ? 8.499 -10.198 -4.731 1.00 95.25 175 THR A CA 1
ATOM 1331 C C . THR A 1 175 ? 8.217 -8.837 -5.370 1.00 95.25 175 THR A C 1
ATOM 1333 O O . THR A 1 175 ? 7.390 -8.088 -4.839 1.00 95.25 175 THR A O 1
ATOM 1336 N N . PRO A 1 176 ? 8.926 -8.474 -6.459 1.00 95.62 176 PRO A N 1
ATOM 1337 C CA . PRO A 1 176 ? 8.733 -7.193 -7.12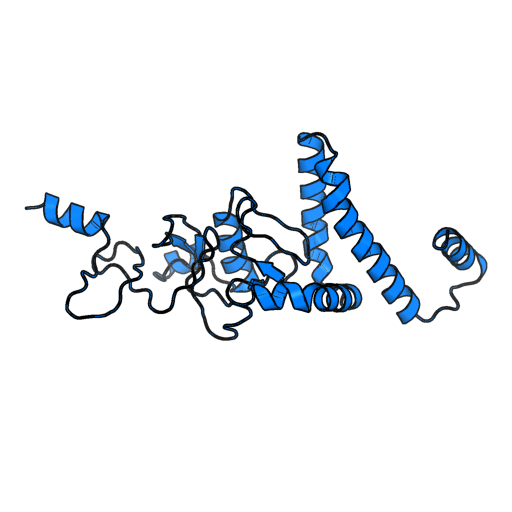2 1.00 95.62 176 PRO A CA 1
ATOM 1338 C C . PRO A 1 176 ? 7.256 -6.952 -7.437 1.00 95.62 176 PRO A C 1
ATOM 1340 O O . PRO A 1 176 ? 6.602 -7.784 -8.070 1.00 95.62 176 PRO A O 1
ATOM 1343 N N . LEU A 1 177 ? 6.730 -5.816 -6.987 1.00 97.25 177 LEU A N 1
ATOM 1344 C CA . LEU A 1 177 ? 5.301 -5.517 -7.033 1.00 97.25 177 LEU A CA 1
ATOM 1345 C C . LEU A 1 177 ? 5.071 -4.078 -7.474 1.00 97.25 177 LEU A C 1
ATOM 1347 O O . LEU A 1 177 ? 5.662 -3.141 -6.931 1.00 97.25 177 LEU A O 1
ATOM 1351 N N . CYS A 1 178 ? 4.165 -3.900 -8.431 1.00 96.56 178 CYS A N 1
ATOM 1352 C CA . CYS A 1 178 ? 3.682 -2.582 -8.807 1.00 96.56 178 CYS A CA 1
ATOM 1353 C C . CYS A 1 178 ? 2.516 -2.132 -7.920 1.00 96.56 178 CYS A C 1
ATOM 1355 O O . CYS A 1 178 ? 1.477 -2.784 -7.860 1.00 96.56 178 CYS A O 1
ATOM 1357 N N . PHE A 1 179 ? 2.662 -0.959 -7.310 1.00 96.56 179 PHE A N 1
ATOM 1358 C CA . PHE A 1 179 ? 1.658 -0.294 -6.480 1.00 96.56 179 PHE A CA 1
ATOM 1359 C C . PHE A 1 179 ? 0.639 0.488 -7.314 1.00 96.56 179 PHE A C 1
ATOM 1361 O O . PHE A 1 179 ? -0.246 1.120 -6.768 1.00 96.56 179 PHE A O 1
ATOM 1368 N N . SER A 1 180 ? 0.747 0.477 -8.642 1.00 94.25 180 SER A N 1
ATOM 1369 C CA . SER A 1 180 ? -0.265 1.071 -9.520 1.00 94.25 180 SER A CA 1
ATOM 1370 C C . SER A 1 180 ? -1.188 0.021 -10.132 1.00 94.25 180 SER A C 1
ATOM 1372 O O . SER A 1 180 ? -2.392 0.228 -10.149 1.00 94.25 180 SER A O 1
ATOM 1374 N N . CYS A 1 181 ? -0.641 -1.089 -10.640 1.00 93.94 181 CYS A N 1
ATOM 1375 C CA . CYS A 1 181 ? -1.418 -2.094 -11.378 1.00 93.94 181 CYS A CA 1
ATOM 1376 C C . CYS A 1 181 ? -1.435 -3.488 -10.735 1.00 93.94 181 CYS A C 1
ATOM 1378 O O . CYS A 1 181 ? -1.908 -4.432 -11.360 1.00 93.94 181 CYS A O 1
ATOM 1380 N N . GLY A 1 182 ? -0.830 -3.662 -9.556 1.00 94.94 182 GLY A N 1
ATOM 1381 C CA . GLY A 1 182 ? -0.795 -4.951 -8.852 1.00 94.94 182 GLY A CA 1
ATOM 1382 C C . GLY A 1 182 ? 0.057 -6.037 -9.491 1.00 94.94 182 GLY A C 1
ATOM 1383 O O . GLY A 1 182 ? 0.099 -7.148 -8.971 1.00 94.94 182 GLY A O 1
ATOM 1384 N N . SER A 1 183 ? 0.729 -5.756 -10.610 1.00 95.50 183 SER A N 1
ATOM 1385 C CA . SER A 1 183 ? 1.545 -6.763 -11.288 1.00 95.50 183 SER A CA 1
ATOM 1386 C C . SER A 1 183 ? 2.688 -7.217 -10.384 1.00 95.50 183 SER A C 1
ATOM 1388 O O . SER A 1 183 ? 3.458 -6.394 -9.880 1.00 95.50 183 SER A O 1
ATOM 1390 N N . VAL A 1 184 ? 2.774 -8.534 -10.201 1.00 95.19 184 VAL A N 1
ATOM 1391 C CA . VAL A 1 184 ? 3.842 -9.229 -9.483 1.00 95.19 184 VAL A CA 1
ATOM 1392 C C . VAL A 1 184 ? 4.807 -9.812 -10.504 1.00 95.19 184 VAL A C 1
ATOM 1394 O O . VAL A 1 184 ? 4.388 -10.551 -11.397 1.00 95.19 184 VAL A O 1
ATOM 1397 N N . PHE A 1 185 ? 6.094 -9.526 -10.345 1.00 93.31 185 PHE A N 1
ATOM 1398 C CA . PHE A 1 185 ? 7.138 -10.009 -11.243 1.00 93.31 185 PHE A CA 1
ATOM 1399 C C . PHE A 1 185 ? 8.038 -11.023 -10.540 1.00 93.31 185 PHE A C 1
ATOM 1401 O O . PHE A 1 185 ? 8.180 -11.009 -9.319 1.00 93.31 185 PHE A O 1
ATOM 1408 N N . LYS A 1 186 ? 8.642 -11.919 -11.323 1.00 87.38 186 LYS A N 1
ATOM 1409 C CA . LYS A 1 186 ? 9.580 -12.938 -10.822 1.00 87.38 186 LYS A CA 1
ATOM 1410 C C . LYS A 1 186 ? 10.996 -12.689 -11.311 1.00 87.38 186 LYS A C 1
ATOM 1412 O O . LYS A 1 186 ? 11.926 -12.706 -10.516 1.00 87.38 186 LYS A O 1
ATOM 1417 N N . ASP A 1 187 ? 11.121 -12.405 -12.602 1.00 83.56 187 ASP A N 1
ATOM 1418 C CA . ASP A 1 187 ? 12.400 -12.334 -13.299 1.00 83.56 187 ASP A CA 1
ATOM 1419 C C . ASP A 1 187 ? 12.508 -10.988 -14.025 1.00 83.56 187 ASP A C 1
ATOM 1421 O O . ASP A 1 187 ? 12.368 -10.897 -15.241 1.00 83.56 187 ASP A O 1
ATOM 1425 N N . LEU A 1 188 ? 12.723 -9.914 -13.261 1.00 89.88 188 LEU A N 1
ATOM 1426 C CA . LEU A 1 188 ? 13.024 -8.609 -13.844 1.00 89.88 188 LEU A CA 1
ATOM 1427 C C . LEU A 1 188 ? 14.501 -8.544 -14.220 1.00 89.88 188 LEU A C 1
ATOM 1429 O O . LEU A 1 188 ? 15.376 -8.785 -13.386 1.00 89.88 188 LEU A O 1
ATOM 1433 N N . ILE A 1 189 ? 14.780 -8.149 -15.458 1.00 89.25 189 ILE A N 1
ATOM 1434 C CA . ILE A 1 189 ? 16.140 -7.847 -15.905 1.00 89.25 189 ILE A CA 1
ATOM 1435 C C . ILE A 1 189 ? 16.313 -6.345 -16.120 1.00 89.25 189 ILE A C 1
ATOM 1437 O O . ILE A 1 189 ? 15.350 -5.611 -16.335 1.00 89.25 189 ILE A O 1
ATOM 1441 N N . ARG A 1 190 ? 17.561 -5.876 -16.098 1.00 88.88 190 ARG A N 1
ATOM 1442 C CA . ARG A 1 190 ? 17.896 -4.491 -16.444 1.00 88.88 190 ARG A CA 1
ATOM 1443 C C . ARG A 1 190 ? 18.111 -4.354 -17.944 1.00 88.88 190 ARG A C 1
ATOM 1445 O O . ARG A 1 190 ? 18.676 -5.241 -18.576 1.00 88.88 190 ARG A O 1
ATOM 1452 N N . CYS A 1 191 ? 17.735 -3.202 -18.488 1.00 89.62 191 CYS A N 1
ATOM 1453 C CA . CYS A 1 191 ? 18.096 -2.827 -19.847 1.00 89.62 191 CYS A CA 1
ATOM 1454 C C . CYS A 1 191 ? 19.628 -2.772 -20.002 1.00 89.62 191 CYS A C 1
ATOM 1456 O O . CYS A 1 191 ? 20.308 -1.998 -19.322 1.00 89.62 191 CYS A O 1
ATOM 1458 N N . GLU A 1 192 ? 20.171 -3.538 -20.949 1.00 89.19 192 GLU A N 1
ATOM 1459 C CA . GLU A 1 192 ? 21.615 -3.659 -21.194 1.00 89.19 192 GLU A CA 1
ATOM 1460 C C . GLU A 1 192 ? 22.275 -2.369 -21.693 1.00 89.19 192 GLU A C 1
ATOM 1462 O O . GLU A 1 192 ? 23.491 -2.209 -21.582 1.00 89.19 192 GLU A O 1
ATOM 1467 N N . ALA A 1 193 ? 21.496 -1.412 -22.206 1.00 86.81 193 ALA A N 1
ATOM 1468 C CA . ALA A 1 193 ? 22.018 -0.085 -22.527 1.00 86.81 193 ALA A CA 1
ATOM 1469 C C . ALA A 1 193 ? 22.432 0.716 -21.277 1.00 86.81 193 ALA A C 1
ATOM 1471 O O . ALA A 1 193 ? 23.062 1.764 -21.417 1.00 86.81 193 ALA A O 1
ATOM 1472 N N . GLY A 1 194 ? 22.074 0.252 -20.073 1.00 82.06 194 GLY A N 1
ATOM 1473 C CA . GLY A 1 194 ? 22.407 0.914 -18.813 1.00 82.06 194 GLY A CA 1
ATOM 1474 C C . GLY A 1 194 ? 21.561 2.156 -18.533 1.00 82.06 194 GLY A C 1
ATOM 1475 O O . GLY A 1 194 ? 21.992 3.026 -17.785 1.00 82.06 194 GLY A O 1
ATOM 1476 N N . CYS A 1 195 ? 20.370 2.265 -19.132 1.00 85.94 195 CYS A N 1
ATOM 1477 C CA . CYS A 1 195 ? 19.469 3.401 -18.907 1.00 85.94 195 CYS A CA 1
ATOM 1478 C C . CYS A 1 195 ? 18.701 3.336 -17.576 1.00 85.94 195 CYS A C 1
ATOM 1480 O O . CYS A 1 195 ? 18.008 4.289 -17.241 1.00 85.94 195 CYS A O 1
ATOM 1482 N N . GLY A 1 196 ? 18.801 2.223 -16.841 1.00 82.25 196 GLY A N 1
ATOM 1483 C CA . GLY A 1 196 ? 18.110 2.011 -15.565 1.00 82.25 196 GLY A CA 1
ATOM 1484 C C . GLY A 1 196 ? 16.713 1.391 -15.677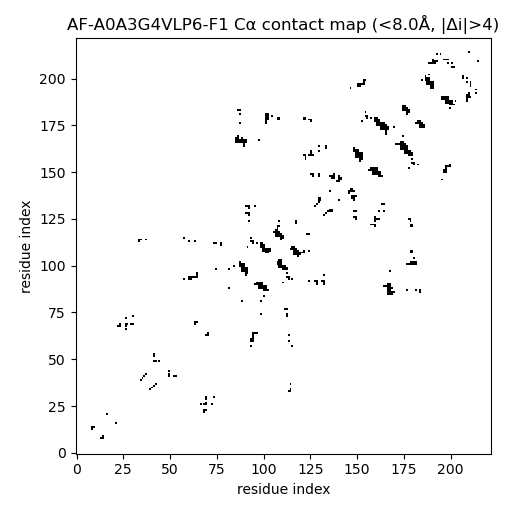 1.00 82.25 196 GLY A C 1
ATOM 1485 O O . GLY A 1 196 ? 16.174 0.965 -14.662 1.00 82.25 196 GLY A O 1
ATOM 1486 N N . ALA A 1 197 ? 16.149 1.269 -16.885 1.00 87.88 197 ALA A N 1
ATOM 1487 C CA . ALA A 1 197 ? 14.855 0.615 -17.086 1.00 87.88 197 ALA A CA 1
ATOM 1488 C C . ALA A 1 197 ? 14.907 -0.880 -16.730 1.00 87.88 197 ALA A C 1
ATOM 1490 O O . ALA A 1 197 ? 15.885 -1.568 -17.047 1.00 87.88 197 ALA A O 1
ATOM 1491 N N . VAL A 1 198 ? 13.825 -1.380 -16.132 1.00 91.50 198 VAL A N 1
ATOM 1492 C CA . VAL A 1 198 ? 13.605 -2.810 -15.885 1.00 91.50 198 VAL A CA 1
ATOM 1493 C C . VAL A 1 198 ? 12.667 -3.400 -16.936 1.00 91.50 198 VAL A C 1
ATOM 1495 O O . VAL A 1 198 ? 11.779 -2.720 -17.447 1.00 91.50 198 VAL A O 1
ATOM 1498 N N . LEU A 1 199 ? 12.882 -4.665 -17.277 1.00 90.94 199 LEU A N 1
ATOM 1499 C CA . LEU A 1 199 ? 12.142 -5.400 -18.296 1.00 90.94 199 LEU A CA 1
ATOM 1500 C C . LEU A 1 199 ? 11.611 -6.698 -17.694 1.00 90.94 199 LEU A C 1
ATOM 1502 O O . LEU A 1 199 ? 12.332 -7.381 -16.969 1.00 90.94 199 LEU A O 1
ATOM 1506 N N . ASP A 1 200 ? 10.375 -7.042 -18.042 1.00 90.75 200 ASP A N 1
ATOM 1507 C CA . ASP A 1 200 ? 9.772 -8.344 -17.752 1.00 90.75 200 ASP A CA 1
ATOM 1508 C C . ASP A 1 200 ? 9.884 -9.230 -18.996 1.00 90.75 200 ASP A C 1
ATOM 1510 O O . ASP A 1 200 ? 8.950 -9.358 -19.789 1.00 90.75 200 ASP A O 1
ATOM 1514 N N . ILE A 1 201 ? 11.088 -9.748 -19.233 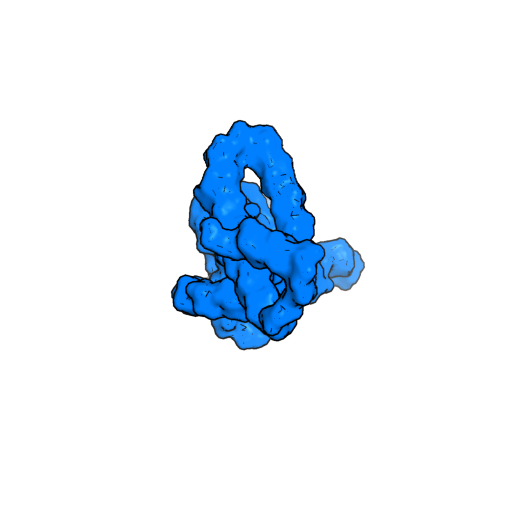1.00 82.94 201 ILE A N 1
ATOM 1515 C CA . ILE A 1 201 ? 11.361 -10.676 -20.330 1.00 82.94 201 ILE A CA 1
ATOM 1516 C C . ILE A 1 201 ? 12.077 -11.899 -19.777 1.00 82.94 201 ILE A C 1
ATOM 1518 O O . ILE A 1 201 ? 12.936 -11.789 -18.901 1.00 82.94 201 ILE A O 1
ATOM 1522 N N . ALA A 1 202 ? 11.727 -13.072 -20.300 1.00 74.38 202 ALA A N 1
ATOM 1523 C CA . ALA A 1 202 ? 12.437 -14.287 -19.947 1.00 74.38 202 ALA A CA 1
ATOM 1524 C C . ALA A 1 202 ? 13.898 -14.170 -20.419 1.00 74.38 202 ALA A C 1
ATOM 1526 O O . ALA A 1 202 ? 14.139 -13.712 -21.536 1.00 74.38 202 ALA A O 1
ATOM 1527 N N . PRO A 1 203 ? 14.881 -14.592 -19.609 1.00 63.75 203 PRO A N 1
ATOM 1528 C CA . PRO A 1 203 ? 16.264 -14.687 -20.051 1.00 63.75 203 PRO A CA 1
ATOM 1529 C C . PRO A 1 203 ? 16.408 -15.895 -20.992 1.00 63.75 203 PRO A C 1
ATOM 1531 O O . PRO A 1 203 ? 16.887 -16.955 -20.593 1.00 63.75 203 PRO A O 1
ATOM 1534 N N . ASP A 1 204 ? 15.935 -15.763 -22.230 1.00 72.81 204 ASP A N 1
ATOM 1535 C CA . ASP A 1 204 ? 16.206 -16.693 -23.324 1.00 72.81 204 ASP A CA 1
ATOM 1536 C C . ASP A 1 204 ? 17.071 -16.033 -24.412 1.00 72.81 204 ASP A C 1
ATOM 1538 O O . ASP A 1 204 ? 17.184 -14.810 -24.488 1.00 72.81 204 ASP A O 1
ATOM 1542 N N . ASP A 1 205 ? 17.730 -16.862 -25.230 1.00 59.56 205 ASP A N 1
ATOM 1543 C CA . ASP A 1 205 ? 18.726 -16.417 -26.222 1.00 59.56 205 ASP A CA 1
ATOM 1544 C C . ASP A 1 205 ? 18.136 -15.529 -27.342 1.00 59.56 205 ASP A C 1
ATOM 1546 O O . ASP A 1 205 ? 18.894 -14.875 -28.061 1.00 59.56 205 ASP A O 1
ATOM 1550 N N . ASP A 1 206 ? 16.807 -15.489 -27.496 1.00 68.25 206 ASP A N 1
ATOM 1551 C CA . ASP A 1 206 ? 16.114 -14.727 -28.545 1.00 68.25 206 ASP A CA 1
ATOM 1552 C C . ASP A 1 206 ? 15.513 -13.401 -28.034 1.00 68.25 206 ASP A C 1
ATOM 1554 O O . ASP A 1 206 ? 15.063 -12.567 -28.830 1.00 68.25 206 ASP A O 1
ATOM 1558 N N . SER A 1 207 ? 15.515 -13.174 -26.719 1.00 74.50 207 SER A N 1
ATOM 1559 C CA . SER A 1 207 ? 14.997 -11.952 -26.110 1.00 74.50 207 SER A CA 1
ATOM 1560 C C . SER A 1 207 ? 15.951 -10.773 -26.307 1.00 74.50 207 SER A C 1
ATOM 1562 O O . SER A 1 207 ? 17.161 -10.882 -26.132 1.00 74.50 207 SER A O 1
ATOM 1564 N N . ASN A 1 208 ? 15.406 -9.607 -26.667 1.00 79.69 208 ASN A N 1
ATOM 1565 C CA . ASN A 1 208 ? 16.182 -8.374 -26.787 1.00 79.69 208 ASN A CA 1
ATOM 1566 C C . ASN A 1 208 ? 16.263 -7.679 -25.417 1.00 79.69 208 ASN A C 1
ATOM 1568 O O . ASN A 1 208 ? 15.254 -7.131 -24.970 1.00 79.69 208 ASN A O 1
ATOM 1572 N N . PRO A 1 209 ? 17.437 -7.617 -24.769 1.00 86.44 209 PRO A N 1
ATOM 1573 C CA . PRO A 1 209 ? 17.594 -7.046 -23.432 1.00 86.44 209 PRO A CA 1
ATOM 1574 C C . PRO A 1 209 ? 17.653 -5.505 -23.443 1.00 86.44 209 PRO A C 1
ATOM 1576 O O . PRO A 1 209 ? 18.250 -4.880 -22.567 1.00 86.44 209 PRO A O 1
ATOM 1579 N N . LEU A 1 210 ? 17.057 -4.864 -24.452 1.00 88.75 210 LEU A N 1
ATOM 1580 C CA . LEU A 1 210 ? 16.972 -3.413 -24.592 1.00 88.75 210 LEU A CA 1
ATOM 1581 C C . LEU A 1 210 ? 15.527 -2.952 -24.425 1.00 88.75 210 LEU A C 1
ATOM 1583 O O . LEU A 1 210 ? 14.623 -3.479 -25.070 1.00 88.75 210 LEU A O 1
ATOM 1587 N N . CYS A 1 211 ? 15.320 -1.908 -23.621 1.00 89.44 211 CYS A N 1
ATOM 1588 C CA . CYS A 1 211 ? 14.023 -1.243 -23.556 1.00 89.44 211 CYS A CA 1
ATOM 1589 C C . CYS A 1 211 ? 13.680 -0.560 -24.897 1.00 89.44 211 CYS A C 1
ATOM 1591 O O . CYS A 1 211 ? 14.602 -0.221 -25.655 1.00 89.44 211 CYS A O 1
ATOM 1593 N N . PRO A 1 212 ? 12.385 -0.314 -25.183 1.00 86.88 212 PRO A N 1
ATOM 1594 C CA . PRO A 1 212 ? 11.946 0.312 -26.433 1.00 86.88 212 PRO A CA 1
ATOM 1595 C C . PRO A 1 212 ? 12.697 1.608 -26.766 1.00 86.88 212 PRO A C 1
ATOM 1597 O O . PRO A 1 212 ? 13.231 1.741 -27.863 1.00 86.88 212 PRO A O 1
ATOM 1600 N N . ASP A 1 213 ? 12.875 2.501 -25.790 1.00 88.19 213 ASP A N 1
ATOM 1601 C CA . ASP A 1 213 ? 13.558 3.785 -26.001 1.00 88.19 213 ASP A CA 1
ATOM 1602 C C . ASP A 1 213 ? 15.036 3.625 -26.386 1.00 88.19 213 ASP A C 1
ATOM 1604 O O . ASP A 1 213 ? 15.571 4.356 -27.229 1.00 88.19 213 ASP A O 1
ATOM 1608 N N . CYS A 1 214 ? 15.726 2.658 -25.775 1.00 90.94 214 CYS A N 1
ATOM 1609 C CA . CYS A 1 214 ? 17.127 2.372 -26.083 1.00 90.94 214 CYS A CA 1
ATOM 1610 C C . CYS A 1 214 ? 17.281 1.662 -27.427 1.00 90.94 214 CYS A C 1
ATOM 1612 O O . CYS A 1 214 ? 18.258 1.909 -28.141 1.00 90.94 214 CYS A O 1
ATOM 1614 N N . LEU A 1 215 ? 16.322 0.809 -27.788 1.00 89.44 215 LEU A N 1
ATOM 1615 C CA . LEU A 1 215 ? 16.270 0.182 -29.100 1.00 89.44 215 LEU A CA 1
ATOM 1616 C C . LEU A 1 2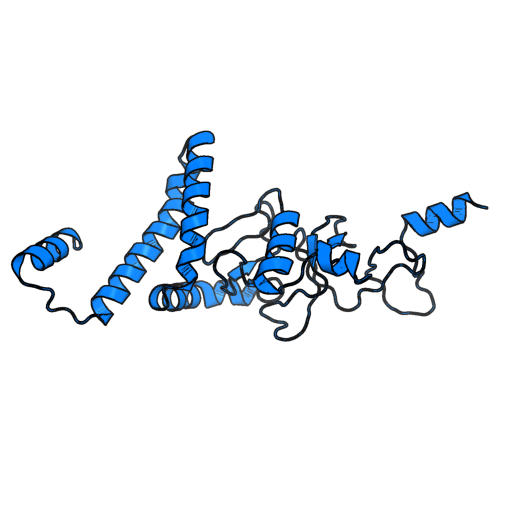15 ? 16.063 1.234 -30.196 1.00 89.44 215 LEU A C 1
ATOM 1618 O O . LEU A 1 215 ? 16.856 1.290 -31.138 1.00 89.44 215 LEU A O 1
ATOM 1622 N N . ASP A 1 216 ? 15.084 2.120 -30.029 1.00 89.44 216 ASP A N 1
ATOM 1623 C CA . ASP A 1 216 ? 14.787 3.201 -30.972 1.00 89.44 216 ASP A CA 1
ATOM 1624 C C . ASP A 1 216 ? 15.972 4.161 -31.112 1.00 89.44 216 ASP A C 1
ATOM 1626 O O . ASP A 1 216 ? 16.399 4.485 -32.223 1.00 89.44 216 ASP A O 1
ATOM 1630 N N . SER A 1 217 ? 16.593 4.536 -29.990 1.00 89.25 217 SER A N 1
ATOM 1631 C CA . SER A 1 217 ? 17.808 5.362 -29.978 1.00 89.25 217 SER A CA 1
ATOM 1632 C C . SER A 1 217 ? 18.983 4.703 -30.704 1.00 89.25 217 SER A C 1
ATOM 1634 O O . SER A 1 217 ? 19.822 5.396 -31.287 1.00 89.25 217 SER A O 1
ATOM 1636 N N . ARG A 1 218 ? 19.079 3.370 -30.663 1.00 87.38 218 ARG A N 1
ATOM 1637 C CA . ARG A 1 218 ? 20.118 2.608 -31.363 1.00 87.38 218 ARG A CA 1
ATOM 1638 C C . ARG A 1 218 ? 19.831 2.523 -32.859 1.00 87.38 218 ARG A C 1
ATOM 1640 O O . ARG A 1 218 ? 20.764 2.693 -33.636 1.00 87.38 218 ARG A O 1
ATOM 1647 N N . ILE A 1 219 ? 18.577 2.303 -33.254 1.00 89.06 219 ILE A N 1
ATOM 1648 C CA . ILE A 1 219 ? 18.155 2.248 -34.662 1.00 89.06 219 ILE A CA 1
ATOM 1649 C C . ILE A 1 219 ? 18.302 3.620 -35.326 1.00 89.06 219 ILE A C 1
ATOM 1651 O O . ILE A 1 219 ? 18.852 3.697 -36.416 1.00 89.06 219 ILE A O 1
ATOM 1655 N N . ALA A 1 220 ? 17.909 4.707 -34.655 1.00 87.75 220 ALA A N 1
ATOM 1656 C CA . ALA A 1 220 ? 18.004 6.074 -35.181 1.00 87.75 220 ALA A CA 1
ATOM 1657 C C . ALA A 1 220 ? 19.446 6.568 -35.424 1.00 87.75 220 ALA A C 1
ATOM 1659 O O . ALA A 1 220 ? 19.650 7.625 -36.021 1.00 87.75 220 ALA A O 1
ATOM 1660 N N . ARG A 1 221 ? 20.453 5.836 -34.931 1.00 78.50 221 ARG A N 1
ATOM 1661 C CA . ARG A 1 221 ? 21.879 6.110 -35.168 1.00 78.50 221 ARG A CA 1
ATOM 1662 C C . ARG A 1 221 ? 22.441 5.390 -36.404 1.00 78.50 221 ARG A C 1
ATOM 1664 O O . ARG A 1 221 ? 23.607 5.626 -36.724 1.00 78.50 221 ARG A O 1
ATOM 1671 N N . PHE A 1 222 ? 21.653 4.536 -37.060 1.00 64.50 222 PHE A N 1
ATOM 1672 C CA . PHE A 1 222 ? 21.971 3.886 -38.337 1.00 64.50 222 PHE A CA 1
ATOM 1673 C C . PHE A 1 222 ? 21.265 4.588 -39.501 1.00 64.50 222 PHE A C 1
ATOM 1675 O O . PHE A 1 222 ? 21.872 4.611 -40.596 1.00 64.50 222 PHE A O 1
#

Foldseek 3Di:
DPVVVVVVCCVPPNDPDDPVVVLLVVLVVVQVVLCCCLPPVLVPDDPVVSVVSVVVLLVVLQCQLVSVSNLVVQCVVCVVVCVVQQLQFAQFLRNRDSAWGLCPDQQFIAGSSRGDTDNPCLLVRQQSCCCRVVVHHQVVCVVVVHAGQFAQDQVPRDRFWGQQTATNVRPPGGWTAGSGHGDTADDWDAQPVPPRDIDRDDPDPPDHSHDPVRVVVVVVVD

Solvent-accessible surface area (backbone atoms only — not comparable to full-atom values): 12224 Å² total; per-residue (Å²): 144,60,68,67,62,52,54,52,40,47,77,73,68,55,73,86,65,57,70,67,63,51,51,55,51,50,28,53,52,48,54,49,48,55,50,41,41,63,72,54,47,42,79,70,42,59,72,74,54,26,57,50,52,52,56,58,44,53,66,50,33,55,52,48,58,76,38,59,70,38,47,55,51,53,51,64,71,42,45,67,68,50,61,78,43,20,76,40,16,22,58,24,62,56,41,67,42,82,35,17,29,23,50,44,64,87,44,15,22,30,22,78,76,73,69,51,68,26,56,87,40,21,36,60,54,31,52,43,28,34,40,67,70,70,67,43,50,57,67,60,24,52,74,73,72,45,71,58,55,60,36,54,24,73,89,80,65,45,59,11,18,22,63,71,29,50,18,68,64,44,57,93,42,70,36,22,33,20,19,58,76,36,52,71,51,89,58,73,41,67,24,74,84,67,79,76,49,51,38,83,51,72,96,51,98,84,56,74,58,52,46,70,70,58,46,50,58,55,56,78,74,109

pLDDT: mean 86.31, std 12.05, range [46.94, 97.88]

Secondary structure (DSSP, 8-state):
--HHHHHHHHHHH---S-HHHHHHHHHHHHHHHHHHIIIIIGGGS-HHHHHHHHHHHHHHHHHHTT-HHHHHHHHHHHHHHHHHTTTTEEE-TTT-SEEEES--GGG-SEETTT--B-TT-HHHHHHHHIIIII---HHHHHHTTPPPSEEE-TTT--EEEETT---TTTTTS---EETTT--B-S-EEE-TTSS--EEE----TT---S-HHHHHHHHTT-